Protein AF-A0A958LSR6-F1 (afdb_monomer_lite)

Radius of gyration: 20.4 Å; chains: 1; bounding box: 52×62×51 Å

Structure (mmCIF, N/CA/C/O backbone):
data_AF-A0A958LSR6-F1
#
_entry.id   AF-A0A958LSR6-F1
#
loop_
_atom_site.group_PDB
_atom_site.id
_atom_site.type_symbol
_atom_site.label_atom_id
_atom_site.label_alt_id
_atom_site.label_comp_id
_atom_site.label_asym_id
_atom_site.label_entity_id
_atom_site.label_seq_id
_atom_site.pdbx_PDB_ins_code
_atom_site.Cartn_x
_atom_site.Cartn_y
_atom_site.Cartn_z
_atom_site.occupancy
_atom_site.B_iso_or_equiv
_atom_site.auth_seq_id
_atom_site.auth_comp_id
_atom_site.auth_asym_id
_atom_site.auth_atom_id
_atom_site.pdbx_PDB_model_num
ATOM 1 N N . MET A 1 1 ? -14.286 38.738 -6.991 1.00 30.03 1 MET A N 1
ATOM 2 C CA . MET A 1 1 ? -14.702 37.320 -6.972 1.00 30.03 1 MET A CA 1
ATOM 3 C C . MET A 1 1 ? -13.586 36.511 -7.610 1.00 30.03 1 MET A C 1
ATOM 5 O O . MET A 1 1 ? -13.525 36.414 -8.824 1.00 30.03 1 MET A O 1
ATOM 9 N N . SER A 1 2 ? -12.653 36.035 -6.794 1.00 21.42 2 SER A N 1
ATOM 10 C CA . SER A 1 2 ? -11.533 35.179 -7.195 1.00 21.42 2 SER A CA 1
ATOM 11 C C . SER A 1 2 ? -11.193 34.340 -5.967 1.00 21.42 2 SER A C 1
ATOM 13 O O . SER A 1 2 ? -10.631 34.854 -5.001 1.00 21.42 2 SER A O 1
ATOM 15 N N . ALA A 1 3 ? -11.661 33.096 -5.943 1.00 22.02 3 ALA A N 1
ATOM 16 C CA . ALA A 1 3 ? -11.369 32.165 -4.866 1.00 22.02 3 ALA A CA 1
ATOM 17 C C . ALA A 1 3 ? -9.959 31.601 -5.086 1.00 22.02 3 ALA A C 1
ATOM 19 O O . ALA A 1 3 ? -9.748 30.812 -6.001 1.00 22.02 3 ALA A O 1
ATOM 20 N N . SER A 1 4 ? -8.998 32.037 -4.272 1.00 22.27 4 SER A N 1
ATOM 21 C CA . SER A 1 4 ? -7.709 31.368 -4.100 1.00 22.27 4 SER A CA 1
ATOM 22 C C . SER A 1 4 ? -7.927 30.145 -3.207 1.00 22.27 4 SER A C 1
ATOM 24 O O . SER A 1 4 ? -8.103 30.275 -1.994 1.00 22.27 4 SER A O 1
ATOM 26 N N . SER A 1 5 ? -7.986 28.962 -3.810 1.00 26.33 5 SER A N 1
ATOM 27 C CA . SER A 1 5 ? -8.064 27.672 -3.121 1.00 26.33 5 SER A CA 1
ATOM 28 C C . SER A 1 5 ? -6.665 27.079 -2.928 1.00 26.33 5 SER A C 1
ATOM 30 O O . SER A 1 5 ? -6.379 26.004 -3.445 1.00 26.33 5 SER A O 1
ATOM 32 N N . ASP A 1 6 ? -5.807 27.788 -2.197 1.00 27.58 6 ASP A N 1
ATOM 33 C CA . ASP A 1 6 ? -4.526 27.270 -1.707 1.00 27.58 6 ASP A CA 1
ATOM 34 C C . ASP A 1 6 ? -4.685 26.917 -0.227 1.00 27.58 6 ASP A C 1
ATOM 36 O O . ASP A 1 6 ? -4.417 27.737 0.644 1.00 27.58 6 ASP A O 1
ATOM 40 N N . ASP A 1 7 ? -5.194 25.716 0.053 1.00 27.53 7 ASP A N 1
ATOM 41 C CA . ASP A 1 7 ? -4.978 25.038 1.339 1.00 27.53 7 ASP A CA 1
ATOM 42 C C . ASP A 1 7 ? -5.297 23.539 1.193 1.00 27.53 7 ASP A C 1
ATOM 44 O O . ASP A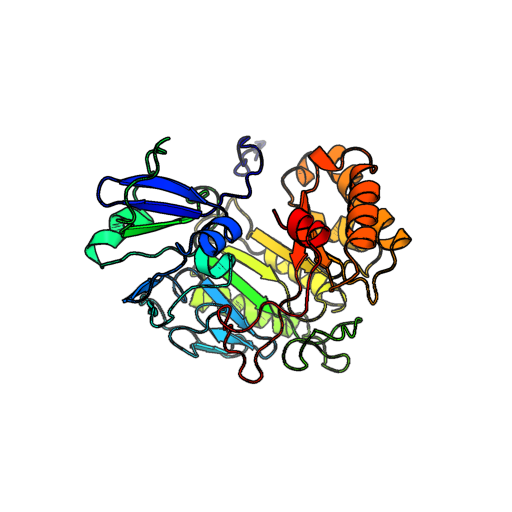 1 7 ? -6.283 23.016 1.714 1.00 27.53 7 ASP A O 1
ATOM 48 N N . THR A 1 8 ? -4.507 22.842 0.372 1.00 29.72 8 THR A N 1
ATOM 49 C CA . THR A 1 8 ? -4.462 21.374 0.372 1.00 29.72 8 THR A CA 1
ATOM 50 C C . THR A 1 8 ? -3.549 20.949 1.515 1.00 29.72 8 THR A C 1
ATOM 52 O O . THR A 1 8 ? -2.362 21.272 1.473 1.00 29.72 8 THR A O 1
ATOM 55 N N . GLY A 1 9 ? -4.106 20.265 2.522 1.00 29.12 9 GLY A N 1
ATOM 56 C CA . GLY A 1 9 ? -3.465 19.870 3.783 1.00 29.12 9 GLY A CA 1
ATOM 57 C C . GLY A 1 9 ? -2.027 19.375 3.631 1.00 29.12 9 GLY A C 1
ATOM 58 O O . GLY A 1 9 ? -1.769 18.195 3.399 1.00 29.12 9 GLY A O 1
ATOM 59 N N . ALA A 1 10 ? -1.091 20.313 3.754 1.00 30.27 10 ALA A N 1
ATOM 60 C CA . ALA A 1 10 ? 0.324 20.086 3.562 1.00 30.27 10 ALA A CA 1
ATOM 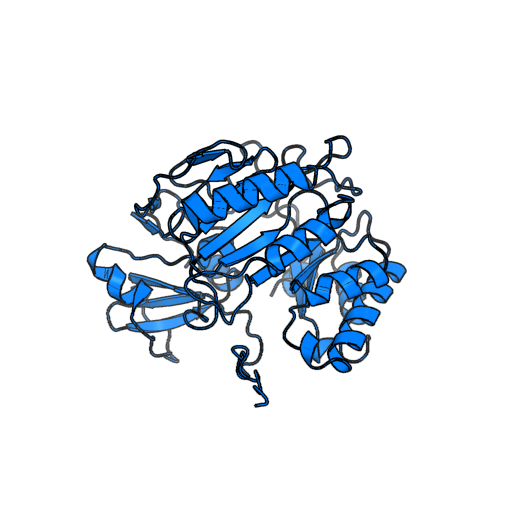61 C C . ALA A 1 10 ? 0.879 19.233 4.707 1.00 30.27 10 ALA A C 1
ATOM 63 O O . ALA A 1 10 ? 0.886 19.665 5.862 1.00 30.27 10 ALA A O 1
ATOM 64 N N . LEU A 1 11 ? 1.412 18.058 4.363 1.00 36.59 11 LEU A N 1
ATOM 65 C CA . LEU A 1 11 ? 2.404 17.347 5.166 1.00 36.59 11 LEU A CA 1
ATOM 66 C C . LEU A 1 11 ? 3.596 18.292 5.375 1.00 36.59 11 LEU A C 1
ATOM 68 O O . LEU A 1 11 ? 4.474 18.429 4.520 1.00 36.59 11 LEU A O 1
ATOM 72 N N . ARG A 1 12 ? 3.591 19.013 6.497 1.00 30.06 12 ARG A N 1
ATOM 73 C CA . ARG A 1 12 ? 4.691 19.880 6.912 1.00 30.06 12 ARG A CA 1
ATOM 74 C C . ARG A 1 12 ? 5.866 19.006 7.349 1.00 30.06 12 ARG A C 1
ATOM 76 O O . ARG A 1 12 ? 5.950 18.597 8.496 1.00 30.06 12 ARG A O 1
ATOM 83 N N . GLY A 1 13 ? 6.806 18.778 6.438 1.00 31.78 13 GLY A N 1
ATOM 84 C CA . GLY A 1 13 ? 8.236 18.863 6.748 1.00 31.78 13 GLY A CA 1
ATOM 85 C C . GLY A 1 13 ? 8.835 17.947 7.824 1.00 31.78 13 GLY A C 1
ATOM 86 O O . GLY A 1 13 ? 9.842 18.338 8.409 1.00 31.78 13 GLY A O 1
ATOM 87 N N . SER A 1 14 ? 8.321 16.742 8.085 1.00 33.38 14 SER A N 1
ATOM 88 C CA . SER A 1 14 ? 9.121 15.738 8.803 1.00 33.38 14 SER A CA 1
ATOM 89 C C . SER A 1 14 ? 9.887 14.890 7.789 1.00 33.38 14 SER A C 1
ATOM 91 O O . SER A 1 14 ? 9.254 14.281 6.925 1.00 33.38 14 SER A O 1
ATOM 93 N N . ARG A 1 15 ? 11.224 14.826 7.897 1.00 38.56 15 ARG A N 1
ATOM 94 C CA . ARG A 1 15 ? 12.055 13.793 7.243 1.00 38.56 15 ARG A CA 1
ATOM 95 C C . ARG A 1 15 ? 11.294 12.467 7.256 1.00 38.56 15 ARG A C 1
ATOM 97 O O . ARG A 1 15 ? 10.837 12.062 8.322 1.00 38.56 15 ARG A O 1
ATOM 104 N N . ALA A 1 16 ? 11.130 11.829 6.099 1.00 45.69 16 ALA A N 1
ATOM 105 C CA . ALA A 1 16 ? 10.435 10.554 5.997 1.00 45.69 16 ALA A CA 1
ATOM 106 C C . ALA A 1 16 ? 11.157 9.515 6.870 1.00 45.69 16 ALA A C 1
ATOM 108 O O . ALA A 1 16 ? 12.189 8.975 6.485 1.00 45.69 16 ALA A O 1
ATOM 109 N N . THR A 1 17 ? 10.651 9.278 8.080 1.00 57.38 17 THR A N 1
ATOM 110 C CA . THR A 1 17 ? 11.115 8.182 8.929 1.00 57.38 17 THR A CA 1
ATOM 111 C C . THR A 1 17 ? 10.249 6.965 8.618 1.00 57.38 17 THR A C 1
ATOM 113 O O . THR A 1 17 ? 9.046 7.082 8.383 1.00 57.38 17 THR A O 1
ATOM 116 N N . ASN A 1 18 ? 10.837 5.771 8.619 1.00 65.56 18 ASN A N 1
ATOM 117 C CA . ASN A 1 18 ? 10.074 4.523 8.516 1.00 65.56 18 ASN A CA 1
ATOM 118 C C . ASN A 1 18 ? 9.368 4.154 9.844 1.00 65.56 18 ASN A C 1
ATOM 120 O O . ASN A 1 18 ? 8.625 3.169 9.903 1.00 65.56 18 ASN A O 1
ATOM 124 N N . LYS A 1 19 ? 9.552 4.957 10.904 1.00 78.06 19 LYS A N 1
ATOM 125 C CA . LYS A 1 19 ? 9.028 4.727 12.256 1.00 78.06 19 LYS A CA 1
ATOM 126 C C . LYS A 1 19 ? 7.602 5.248 12.414 1.00 78.06 19 LYS A C 1
ATOM 128 O O . LYS A 1 19 ? 7.342 6.241 13.087 1.00 78.06 19 LYS A O 1
ATOM 133 N N . SER A 1 20 ? 6.665 4.561 11.772 1.00 79.81 20 SER A N 1
ATOM 134 C CA . SER A 1 20 ? 5.259 4.975 11.699 1.00 79.81 20 SER A CA 1
ATOM 135 C C . SER A 1 20 ? 4.356 4.408 12.803 1.00 79.81 20 SER A C 1
ATOM 137 O O . SER A 1 20 ? 3.165 4.720 12.826 1.00 79.81 20 SER A O 1
ATOM 139 N N . ILE A 1 21 ? 4.872 3.585 13.723 1.00 87.50 21 ILE A N 1
ATOM 140 C CA . ILE A 1 21 ? 4.061 2.902 14.741 1.00 87.50 21 ILE A CA 1
ATOM 141 C C . ILE A 1 21 ? 4.452 3.393 16.133 1.00 87.50 21 ILE A C 1
ATOM 143 O O . ILE A 1 21 ? 5.567 3.154 16.587 1.00 87.50 21 ILE A O 1
ATOM 147 N N . ARG A 1 22 ? 3.519 4.043 16.836 1.00 89.19 22 ARG A N 1
ATOM 148 C CA . ARG A 1 22 ? 3.716 4.492 18.219 1.00 89.19 22 ARG A CA 1
ATOM 149 C C . ARG A 1 22 ? 3.137 3.488 19.201 1.00 89.19 22 ARG A C 1
ATOM 151 O O . ARG A 1 22 ? 1.951 3.160 19.138 1.00 89.19 22 ARG A O 1
ATOM 158 N N . MET A 1 23 ? 3.962 3.049 20.139 1.00 90.62 23 MET A N 1
ATOM 159 C CA . MET A 1 23 ? 3.548 2.255 21.295 1.00 90.62 23 MET A CA 1
ATOM 160 C C . MET A 1 23 ? 3.393 3.189 22.497 1.00 90.62 23 MET A C 1
ATOM 162 O O . MET A 1 23 ? 4.284 3.995 22.738 1.00 90.62 23 MET A O 1
ATOM 166 N N . ILE A 1 24 ? 2.276 3.103 23.228 1.00 90.25 24 ILE A N 1
ATOM 167 C CA . ILE A 1 24 ? 1.910 4.061 24.292 1.00 90.25 24 ILE A CA 1
ATOM 168 C C . ILE A 1 24 ? 1.643 3.332 25.609 1.00 90.25 24 ILE A C 1
ATOM 170 O O . ILE A 1 24 ? 0.919 2.329 25.614 1.00 90.25 24 ILE A O 1
ATOM 174 N N . ASN A 1 25 ? 2.202 3.825 26.716 1.00 89.56 25 ASN A N 1
ATOM 175 C CA . ASN A 1 25 ? 1.989 3.284 28.067 1.00 89.56 25 ASN A CA 1
ATOM 176 C C . ASN A 1 25 ? 0.756 3.893 28.777 1.00 89.56 25 ASN A C 1
ATOM 178 O O . ASN A 1 25 ? -0.036 4.616 28.170 1.00 89.56 25 ASN A O 1
ATOM 182 N N . GLU A 1 26 ? 0.509 3.545 30.049 1.00 86.94 26 GLU A N 1
ATOM 183 C CA . GLU A 1 26 ? -0.670 4.059 30.776 1.00 86.94 26 GLU A CA 1
ATOM 184 C C . GLU A 1 26 ? -0.601 5.573 31.041 1.00 86.94 26 GLU A C 1
ATOM 186 O O . GLU A 1 26 ? -1.653 6.208 31.142 1.00 86.94 26 GLU A O 1
ATOM 191 N N . GLN A 1 27 ? 0.606 6.140 31.094 1.00 85.31 27 GLN A N 1
ATOM 192 C CA . GLN A 1 27 ? 0.902 7.547 31.364 1.00 85.31 27 GLN A CA 1
ATOM 193 C C . GLN A 1 27 ? 0.779 8.436 30.116 1.00 85.31 27 GLN A C 1
ATOM 195 O O . GLN A 1 27 ? 0.693 9.654 30.245 1.00 85.31 27 GLN A O 1
ATOM 200 N N . GLY A 1 28 ? 0.709 7.844 28.917 1.00 84.31 28 GLY A N 1
ATOM 201 C CA . GLY A 1 28 ? 0.637 8.582 27.652 1.00 84.31 28 GLY A CA 1
ATOM 202 C C . GLY A 1 28 ? 2.002 8.897 27.030 1.00 84.31 28 GLY A C 1
ATOM 203 O O . GLY A 1 28 ? 2.066 9.660 26.066 1.00 84.31 28 GLY A O 1
ATOM 204 N N . GLU A 1 29 ? 3.075 8.303 27.546 1.00 87.94 29 GLU A N 1
ATOM 205 C CA . GLU A 1 29 ? 4.406 8.349 26.938 1.00 87.94 29 GLU A CA 1
ATOM 206 C C . GLU A 1 29 ? 4.442 7.389 25.745 1.00 87.94 29 GLU A C 1
ATOM 208 O O . GLU A 1 29 ? 3.818 6.319 25.783 1.00 87.94 29 GLU A O 1
ATOM 213 N N . SER A 1 30 ? 5.162 7.757 24.682 1.00 87.06 30 SER A N 1
ATOM 214 C CA . SER A 1 30 ? 5.312 6.903 23.504 1.00 87.06 30 SER A CA 1
ATOM 215 C C . SER A 1 30 ? 6.728 6.724 23.019 1.00 87.06 30 SER A C 1
ATOM 217 O O . SER A 1 30 ? 7.581 7.592 23.183 1.00 87.06 30 SER A O 1
ATOM 219 N N . PHE A 1 31 ? 6.901 5.610 22.314 1.00 87.12 31 PHE A N 1
ATOM 220 C CA . PHE A 1 31 ? 8.077 5.325 21.518 1.00 87.12 31 PHE A CA 1
ATOM 221 C C . PHE A 1 31 ? 7.663 4.919 20.099 1.00 87.12 31 PHE A C 1
ATOM 223 O O . PHE A 1 31 ? 6.698 4.165 19.915 1.00 87.12 31 PHE A O 1
ATOM 230 N N . SER A 1 32 ? 8.375 5.452 19.107 1.00 86.25 32 SER A N 1
ATOM 231 C CA . SER A 1 32 ? 8.107 5.256 17.680 1.00 86.25 32 SER A CA 1
ATOM 232 C C . SER A 1 32 ? 8.986 4.131 17.125 1.00 86.25 32 SER A C 1
ATOM 234 O O . SER A 1 32 ? 10.198 4.118 17.341 1.00 86.25 32 SER A O 1
ATOM 236 N N . TYR A 1 33 ? 8.379 3.204 16.386 1.00 84.44 33 TYR A N 1
ATOM 237 C CA . TYR A 1 33 ? 9.041 2.042 15.792 1.00 84.44 33 TYR A CA 1
ATOM 238 C C . TYR A 1 33 ? 8.674 1.877 14.319 1.00 84.44 33 TYR A C 1
ATOM 240 O O . TYR A 1 33 ? 7.567 2.234 13.895 1.00 84.44 33 TYR A O 1
ATOM 248 N N . SER A 1 34 ? 9.580 1.277 13.546 1.00 81.62 34 SER A N 1
ATOM 249 C CA . SER A 1 34 ? 9.225 0.634 12.277 1.00 81.62 34 SER A CA 1
ATOM 250 C C . SER A 1 34 ? 8.565 -0.734 12.517 1.00 81.62 34 SER A C 1
ATOM 252 O O . SER A 1 34 ? 8.592 -1.280 13.627 1.00 81.62 34 SER A O 1
ATOM 254 N N . ALA A 1 35 ? 7.950 -1.314 11.483 1.00 81.50 35 ALA A N 1
ATOM 255 C CA . ALA A 1 35 ? 7.384 -2.661 11.588 1.00 81.50 35 ALA A CA 1
ATOM 256 C C . ALA A 1 35 ? 8.487 -3.708 11.830 1.00 81.50 35 ALA A C 1
ATOM 258 O O . ALA A 1 35 ? 8.305 -4.647 12.605 1.00 81.50 35 ALA A O 1
ATOM 259 N N . GLU A 1 36 ? 9.641 -3.507 11.202 1.00 73.81 36 GLU A N 1
ATOM 260 C CA . GLU A 1 36 ? 10.837 -4.338 11.289 1.00 73.81 36 GLU A CA 1
ATOM 261 C C . GLU A 1 36 ? 11.409 -4.321 12.712 1.00 73.81 36 GLU A C 1
ATOM 263 O O . GLU A 1 36 ? 11.621 -5.383 13.299 1.00 73.81 36 GLU A O 1
ATOM 268 N N . GLU A 1 37 ? 11.538 -3.139 13.328 1.00 77.44 37 GLU A N 1
ATOM 269 C CA . GLU A 1 37 ? 11.987 -2.999 14.719 1.00 77.44 37 GLU A CA 1
ATOM 270 C C . GLU A 1 37 ? 11.040 -3.709 15.700 1.00 77.44 37 GLU A C 1
ATOM 272 O O . GLU A 1 37 ? 11.495 -4.393 16.622 1.00 77.44 37 GLU A O 1
ATOM 277 N N . LEU A 1 38 ? 9.719 -3.593 15.502 1.00 83.50 38 LEU A N 1
ATOM 278 C CA . LEU A 1 38 ? 8.737 -4.288 16.342 1.00 83.50 38 LEU A CA 1
ATOM 279 C C . LEU A 1 38 ? 8.865 -5.810 16.244 1.00 83.50 38 LEU A C 1
ATOM 281 O O . LEU A 1 38 ? 8.710 -6.496 17.260 1.00 83.50 38 LEU A O 1
ATOM 285 N N . MET A 1 39 ? 9.127 -6.340 15.047 1.00 78.44 39 MET A N 1
ATOM 286 C CA . MET A 1 39 ? 9.349 -7.771 14.835 1.00 78.44 39 MET A CA 1
ATOM 287 C C . MET A 1 39 ? 10.657 -8.229 15.479 1.00 78.44 39 MET A C 1
ATOM 289 O O . MET A 1 39 ? 10.629 -9.154 16.291 1.00 78.44 39 MET A O 1
ATOM 293 N N . ALA A 1 40 ? 11.769 -7.546 15.191 1.00 71.38 40 ALA A N 1
ATOM 294 C CA . ALA A 1 40 ? 13.096 -7.882 15.707 1.00 71.38 40 ALA A CA 1
ATOM 295 C C . ALA A 1 40 ? 13.140 -7.882 17.245 1.00 71.38 40 ALA A C 1
ATOM 297 O O . ALA A 1 40 ? 13.740 -8.759 17.864 1.00 71.38 40 ALA A O 1
ATOM 298 N N . ARG A 1 41 ? 12.438 -6.938 17.886 1.00 79.19 41 ARG A N 1
ATOM 299 C CA . ARG A 1 41 ? 12.364 -6.825 19.355 1.00 79.19 41 ARG A CA 1
ATOM 300 C C . ARG A 1 41 ? 11.270 -7.693 19.991 1.00 79.19 41 ARG A C 1
ATOM 302 O O . ARG A 1 41 ? 11.176 -7.767 21.221 1.00 79.19 41 ARG A O 1
ATOM 309 N N . GLY A 1 42 ? 10.420 -8.334 19.185 1.00 80.31 42 GLY A N 1
ATOM 310 C CA . GLY A 1 42 ? 9.280 -9.131 19.648 1.00 80.31 42 GLY A CA 1
ATOM 311 C C . GLY A 1 42 ? 8.174 -8.315 20.331 1.00 80.31 42 GLY A C 1
ATOM 312 O O . GLY A 1 42 ? 7.457 -8.851 21.181 1.00 80.31 42 GLY A O 1
ATOM 313 N N . LEU A 1 43 ? 8.048 -7.028 19.989 1.00 87.25 43 LEU A N 1
ATOM 314 C CA . LEU A 1 43 ? 7.048 -6.089 20.518 1.00 87.25 43 LEU A CA 1
ATOM 315 C C . LEU A 1 43 ? 5.702 -6.156 19.768 1.00 87.25 43 LEU A C 1
ATOM 317 O O . LEU A 1 43 ? 4.695 -5.619 20.225 1.00 87.25 43 LEU A O 1
ATOM 321 N N . ASN A 1 44 ? 5.644 -6.886 18.655 1.00 88.88 44 ASN A N 1
ATOM 322 C CA . ASN A 1 44 ? 4.468 -7.131 17.810 1.00 88.88 44 ASN A CA 1
ATOM 323 C C . ASN A 1 44 ? 3.449 -8.150 18.388 1.00 88.88 44 ASN A C 1
ATOM 325 O O . ASN A 1 44 ? 2.755 -8.842 17.635 1.00 88.88 44 ASN A O 1
ATOM 329 N N . ARG A 1 45 ? 3.348 -8.284 19.719 1.00 90.56 45 ARG A N 1
ATOM 330 C CA . ARG A 1 45 ? 2.552 -9.321 20.410 1.00 90.56 45 ARG A CA 1
ATOM 331 C C . ARG A 1 45 ? 1.349 -8.721 21.145 1.00 90.56 45 ARG A C 1
ATOM 333 O O . ARG A 1 45 ? 1.428 -8.366 22.317 1.00 90.56 45 ARG A O 1
ATOM 340 N N . TRP A 1 46 ? 0.196 -8.674 20.474 1.00 93.50 46 TRP A N 1
ATOM 341 C CA . TRP A 1 46 ? -1.038 -8.060 21.003 1.00 93.50 46 TRP A CA 1
ATOM 342 C C . TRP A 1 46 ? -2.179 -9.053 21.259 1.00 93.50 46 TRP A C 1
ATOM 344 O O . TRP A 1 46 ? -3.357 -8.701 21.164 1.00 93.50 46 TRP A O 1
ATOM 354 N N . ARG A 1 47 ? -1.861 -10.312 21.581 1.00 93.88 47 ARG A N 1
ATOM 355 C CA . ARG A 1 47 ? -2.880 -11.317 21.918 1.00 93.88 47 ARG A CA 1
ATOM 356 C C . ARG A 1 47 ? -3.773 -10.814 23.058 1.00 93.88 47 ARG A C 1
ATOM 358 O O . ARG A 1 47 ? -3.290 -10.358 24.091 1.00 93.88 47 ARG A O 1
ATOM 365 N N . GLY A 1 48 ? -5.086 -10.900 22.874 1.00 94.88 48 GLY A N 1
ATOM 366 C CA . GLY A 1 48 ? -6.093 -10.449 23.834 1.00 94.88 48 GLY A CA 1
ATOM 367 C C . GLY A 1 48 ? -6.408 -8.950 23.805 1.00 94.88 48 GLY A C 1
ATOM 368 O O . GLY A 1 48 ? -7.363 -8.547 24.470 1.00 94.88 48 GLY A O 1
ATOM 369 N N . TRP A 1 49 ? -5.667 -8.142 23.039 1.00 96.25 49 TRP A N 1
ATOM 370 C CA . TRP A 1 49 ? -5.966 -6.722 22.840 1.00 96.25 49 TRP A CA 1
ATOM 371 C C . TRP A 1 49 ? -7.121 -6.544 21.854 1.00 96.25 49 TRP A C 1
ATOM 373 O O . TRP A 1 49 ? -7.421 -7.430 21.050 1.00 96.25 49 TRP A O 1
ATOM 383 N N . HIS A 1 50 ? -7.748 -5.375 21.898 1.00 95.62 50 HIS A N 1
ATOM 384 C CA . HIS A 1 50 ? -8.749 -4.956 20.927 1.00 95.62 50 HIS A CA 1
ATOM 385 C C . HIS A 1 50 ? -8.049 -4.287 19.746 1.00 95.62 50 HIS A C 1
ATOM 387 O O . HIS A 1 50 ? -7.241 -3.382 19.944 1.00 95.62 50 HIS A O 1
ATOM 393 N N . CYS A 1 51 ? -8.359 -4.741 18.538 1.00 94.12 51 CYS A N 1
ATOM 394 C CA . CYS A 1 51 ? -7.832 -4.248 17.273 1.00 94.12 51 CYS A CA 1
ATOM 395 C C . CYS A 1 51 ? -8.946 -3.561 16.475 1.00 94.12 51 CYS A C 1
ATOM 397 O O . CYS A 1 51 ? -10.093 -4.024 16.479 1.00 94.12 51 CYS A O 1
ATOM 399 N N . THR A 1 52 ? -8.606 -2.489 15.759 1.00 93.00 52 THR A N 1
ATOM 400 C CA . THR A 1 52 ? -9.532 -1.768 14.869 1.00 93.00 52 THR A CA 1
ATOM 401 C C . THR A 1 52 ? -9.676 -2.396 13.478 1.00 93.00 52 THR A C 1
ATOM 403 O O . THR A 1 52 ? -10.293 -1.801 12.593 1.00 93.00 52 THR A O 1
ATOM 406 N N . ALA A 1 53 ? -9.180 -3.623 13.281 1.00 91.69 53 ALA A N 1
ATOM 407 C CA . ALA A 1 53 ? -9.462 -4.439 12.101 1.00 91.69 53 ALA A CA 1
ATOM 408 C C . ALA A 1 53 ? -10.978 -4.558 11.862 1.00 91.69 53 ALA A C 1
ATOM 410 O O . ALA A 1 53 ? -11.725 -4.968 12.754 1.00 91.69 53 ALA A O 1
ATOM 411 N N . GLY A 1 54 ? -11.439 -4.197 10.663 1.00 90.62 54 GLY A N 1
ATOM 412 C CA . GLY A 1 54 ? -12.866 -4.135 10.341 1.00 90.62 54 GLY A CA 1
ATOM 413 C C . GLY A 1 54 ? -13.603 -2.967 10.999 1.00 90.62 54 GLY A C 1
ATOM 414 O O . GLY A 1 54 ? -14.815 -3.030 11.138 1.00 90.62 54 GLY A O 1
ATOM 415 N N . VAL A 1 55 ? -12.904 -1.933 11.468 1.00 90.56 55 VAL A N 1
ATOM 416 C CA . VAL A 1 55 ? -13.481 -0.641 11.891 1.00 90.56 55 VAL A CA 1
ATOM 417 C C . VAL A 1 55 ? -12.774 0.497 11.157 1.00 90.56 55 VAL A C 1
ATOM 419 O O . VAL A 1 55 ? -13.418 1.392 10.619 1.00 90.56 55 VAL A O 1
ATOM 422 N N . GLU A 1 56 ? -11.447 0.422 11.107 1.00 90.19 56 GLU A N 1
ATOM 423 C CA . GLU A 1 56 ? -10.553 1.377 10.438 1.00 90.19 56 GLU A CA 1
ATOM 424 C C . GLU A 1 56 ? -9.830 0.753 9.246 1.00 90.19 56 GLU A C 1
ATOM 426 O O . GLU A 1 56 ? -9.183 1.447 8.473 1.00 90.19 56 GLU A O 1
ATOM 431 N N . ASN A 1 57 ? -9.953 -0.561 9.074 1.00 92.44 57 ASN A N 1
ATOM 432 C CA . ASN A 1 57 ? -9.324 -1.285 7.987 1.00 92.44 57 ASN A CA 1
ATOM 433 C C . ASN A 1 57 ? -10.301 -2.242 7.325 1.00 92.44 57 ASN A C 1
ATOM 435 O O . ASN A 1 57 ? -11.137 -2.855 7.995 1.00 92.44 57 ASN A O 1
ATOM 439 N N . MET A 1 58 ? -10.134 -2.390 6.022 1.00 93.38 58 MET A N 1
ATOM 440 C CA . MET A 1 58 ? -10.791 -3.388 5.206 1.00 93.38 58 MET A CA 1
ATOM 441 C C . MET A 1 58 ? -9.743 -4.038 4.312 1.00 93.38 58 MET A C 1
ATOM 443 O O . MET A 1 58 ? -8.962 -3.346 3.666 1.00 93.38 58 MET A O 1
ATOM 447 N N . TYR A 1 59 ? -9.738 -5.363 4.265 1.00 94.38 59 TYR A N 1
ATOM 448 C CA . TYR A 1 59 ? -8.944 -6.130 3.320 1.00 94.38 59 TYR A CA 1
ATOM 449 C C . TYR A 1 59 ? -9.877 -6.839 2.343 1.00 94.38 59 TYR A C 1
ATOM 451 O O . TYR A 1 59 ? -10.737 -7.611 2.768 1.00 94.38 59 TYR A O 1
ATOM 459 N N . ILE A 1 60 ? -9.710 -6.565 1.054 1.00 95.44 60 ILE A N 1
ATOM 460 C CA . ILE A 1 60 ? -10.479 -7.146 -0.041 1.00 95.44 60 ILE A CA 1
ATOM 461 C C . ILE A 1 60 ? -9.538 -8.043 -0.841 1.00 95.44 60 ILE A C 1
ATOM 463 O O . ILE A 1 60 ? -8.531 -7.585 -1.379 1.00 95.44 60 ILE A O 1
ATOM 467 N N . THR A 1 61 ? -9.862 -9.328 -0.904 1.00 94.75 61 THR A N 1
ATOM 468 C CA . THR A 1 61 ? -9.088 -10.310 -1.676 1.00 94.75 61 THR A CA 1
ATOM 469 C C . THR A 1 61 ? -9.470 -10.287 -3.162 1.00 94.75 61 THR A C 1
ATOM 471 O O . THR A 1 61 ? -10.468 -9.675 -3.547 1.00 94.75 61 THR A O 1
ATOM 474 N N . HIS A 1 62 ? -8.715 -11.008 -3.997 1.00 93.81 62 HIS A N 1
ATOM 475 C CA . HIS A 1 62 ? -8.881 -11.042 -5.458 1.00 93.81 62 HIS A CA 1
ATOM 476 C C . HIS A 1 62 ? -10.303 -11.378 -5.954 1.00 93.81 62 HIS A C 1
ATOM 478 O O . HIS A 1 62 ? -10.699 -10.969 -7.046 1.00 93.81 62 HIS A O 1
ATOM 484 N N . ASP A 1 63 ? -11.084 -12.143 -5.185 1.00 93.50 63 ASP A N 1
ATOM 485 C CA . ASP A 1 63 ? -12.444 -12.564 -5.545 1.00 93.50 63 ASP A CA 1
ATOM 486 C C . ASP A 1 63 ? -13.532 -11.625 -4.997 1.00 93.50 63 ASP A C 1
ATOM 488 O O . ASP A 1 63 ? -14.720 -11.828 -5.249 1.00 93.50 63 ASP A O 1
ATOM 492 N N . GLY A 1 64 ? -13.131 -10.561 -4.300 1.00 94.56 64 GLY A N 1
ATOM 493 C CA . GLY A 1 64 ? -14.021 -9.605 -3.656 1.00 94.56 64 GLY A CA 1
ATOM 494 C C . GLY A 1 64 ? -14.343 -9.928 -2.201 1.00 94.56 64 GLY A C 1
ATOM 495 O O . GLY A 1 64 ? -15.002 -9.111 -1.563 1.00 94.56 64 GLY A O 1
ATOM 496 N N . SER A 1 65 ? -13.881 -11.056 -1.646 1.00 94.19 65 SER A N 1
ATOM 497 C CA . SER A 1 65 ? -14.109 -11.393 -0.236 1.00 94.19 65 SER A CA 1
ATOM 498 C C . SER A 1 65 ? -13.469 -10.367 0.693 1.00 94.19 65 SER A C 1
ATOM 500 O O . SER A 1 65 ? -12.309 -9.988 0.513 1.00 94.19 65 SER A O 1
ATOM 502 N N . ILE A 1 66 ? -14.222 -9.962 1.713 1.00 94.38 66 ILE A N 1
ATOM 503 C CA . ILE A 1 66 ? -13.881 -8.892 2.645 1.00 94.38 66 ILE A CA 1
ATOM 504 C C . ILE A 1 66 ? -13.532 -9.465 4.014 1.00 94.38 66 ILE A C 1
ATOM 506 O O . ILE A 1 66 ? -14.281 -10.249 4.601 1.00 94.38 66 ILE A O 1
ATOM 510 N N . TYR A 1 67 ? -12.426 -8.977 4.563 1.00 92.81 67 TYR A N 1
ATOM 511 C CA . TYR A 1 67 ? -11.963 -9.208 5.924 1.00 92.81 67 TYR A CA 1
ATOM 512 C C . TYR A 1 67 ? -11.623 -7.876 6.596 1.00 92.81 67 TYR A C 1
ATOM 514 O O . TYR A 1 67 ? -11.451 -6.849 5.945 1.00 92.81 67 TYR A O 1
ATOM 522 N N . GLY A 1 68 ? -11.496 -7.877 7.924 1.00 91.44 68 GLY A N 1
ATOM 523 C CA . GLY A 1 68 ? -11.114 -6.665 8.655 1.00 91.44 68 GLY A CA 1
ATOM 524 C C . GLY A 1 68 ? -9.635 -6.280 8.514 1.00 91.44 68 GLY A C 1
ATOM 525 O O . GLY A 1 68 ? -9.276 -5.144 8.802 1.00 91.44 68 GLY A O 1
ATOM 526 N N . SER A 1 69 ? -8.778 -7.231 8.134 1.00 90.56 69 SER A N 1
ATOM 527 C CA . SER A 1 69 ? -7.329 -7.060 7.961 1.00 90.56 69 SER A CA 1
ATOM 528 C C . SER A 1 69 ? -6.719 -8.259 7.240 1.00 90.56 69 SER A C 1
ATOM 530 O O . SER A 1 69 ? -7.381 -9.293 7.101 1.00 90.56 69 SER A O 1
ATOM 532 N N . VAL A 1 70 ? -5.441 -8.158 6.862 1.00 89.19 70 VAL A N 1
ATOM 533 C CA . VAL A 1 70 ? -4.695 -9.233 6.183 1.00 89.19 70 VAL A CA 1
ATOM 534 C C . VAL A 1 70 ? -4.604 -10.492 7.043 1.00 89.19 70 VAL A C 1
ATOM 536 O O . VAL A 1 70 ? -4.750 -11.597 6.530 1.00 89.19 70 VAL A O 1
ATOM 539 N N . CYS A 1 71 ? -4.461 -10.352 8.366 1.00 88.31 71 CYS A N 1
ATOM 540 C CA . CYS A 1 71 ? -4.460 -11.480 9.306 1.00 88.31 71 CYS A CA 1
ATOM 541 C C . CYS A 1 71 ? -5.793 -12.249 9.392 1.00 88.31 71 CYS A C 1
ATOM 543 O O . CYS A 1 71 ? -5.845 -13.308 10.026 1.00 88.31 71 CYS A O 1
ATOM 545 N N . ARG A 1 72 ? -6.873 -11.714 8.800 1.00 89.94 72 ARG A N 1
ATOM 546 C CA . ARG A 1 72 ? -8.237 -12.274 8.794 1.00 89.94 72 ARG A CA 1
ATOM 547 C C . ARG A 1 72 ? -8.827 -12.534 10.185 1.00 89.94 72 ARG A C 1
ATOM 549 O O . ARG A 1 72 ? -9.835 -13.230 10.306 1.00 89.94 72 ARG A O 1
ATOM 556 N N . GLU A 1 73 ? -8.244 -11.956 11.239 1.00 88.62 73 GLU A N 1
ATOM 557 C CA . GLU A 1 73 ? -8.798 -12.043 12.589 1.00 88.62 73 GLU A CA 1
ATOM 558 C C . GLU A 1 73 ? -10.223 -11.484 12.619 1.00 88.62 73 GLU A C 1
ATOM 560 O O . GLU A 1 73 ? -10.541 -10.419 12.083 1.00 88.62 73 GLU A O 1
ATOM 565 N N . GLY A 1 74 ? -11.105 -12.246 13.256 1.00 87.19 74 GLY A N 1
ATOM 566 C CA . GLY A 1 74 ? -12.531 -11.981 13.268 1.00 87.19 74 GLY A CA 1
ATOM 567 C C . GLY A 1 74 ? -13.284 -12.433 12.004 1.00 87.19 74 GLY A C 1
ATOM 568 O O . GLY A 1 74 ? -14.495 -12.259 11.971 1.00 87.19 74 GLY A O 1
ATOM 569 N N . GLY A 1 75 ? -12.632 -13.049 11.021 1.00 89.50 75 GLY A N 1
ATOM 570 C CA . GLY A 1 75 ? -13.308 -13.800 9.962 1.00 89.50 75 GLY A CA 1
ATOM 571 C C . GLY A 1 75 ? -13.895 -12.966 8.821 1.00 89.50 75 GLY A C 1
ATOM 572 O O . GLY A 1 75 ? -13.654 -11.763 8.704 1.00 89.50 75 GLY A O 1
ATOM 573 N N . PHE A 1 76 ? -14.624 -13.671 7.954 1.00 91.38 76 PHE A N 1
ATOM 574 C CA . PHE A 1 76 ? -15.263 -13.150 6.746 1.00 91.38 76 PHE A CA 1
ATOM 575 C C . PHE A 1 76 ? -16.360 -12.132 7.084 1.00 91.38 76 PHE A C 1
ATOM 577 O O . PHE A 1 76 ? -17.147 -12.347 8.007 1.00 91.38 76 PHE A O 1
ATOM 584 N N . ILE A 1 77 ? -16.393 -11.025 6.342 1.00 91.12 77 ILE A N 1
ATOM 585 C CA . ILE A 1 77 ? -17.357 -9.931 6.522 1.00 91.12 77 ILE A CA 1
ATOM 586 C C . ILE A 1 77 ? -18.430 -9.959 5.427 1.00 91.12 77 ILE A C 1
ATOM 588 O O . ILE A 1 77 ? -19.602 -9.768 5.735 1.00 91.12 77 ILE A O 1
ATOM 592 N N . GLY A 1 78 ? -18.044 -10.215 4.176 1.00 92.25 78 GLY A N 1
ATOM 593 C CA . GLY A 1 78 ? -18.940 -10.215 3.017 1.00 92.25 78 GLY A CA 1
ATOM 594 C C . GLY A 1 78 ? -18.158 -10.137 1.705 1.00 92.25 78 GLY A C 1
ATOM 595 O O . GLY A 1 78 ? -16.951 -10.376 1.707 1.00 92.25 78 GLY A O 1
ATOM 596 N N . ASN A 1 79 ? -18.814 -9.788 0.598 1.00 94.62 79 ASN A N 1
ATOM 597 C CA . ASN A 1 79 ? -18.169 -9.601 -0.704 1.00 94.62 79 ASN A CA 1
ATOM 598 C C . ASN A 1 79 ? -18.412 -8.180 -1.243 1.00 94.62 79 ASN A C 1
ATOM 600 O O . ASN A 1 79 ? -19.534 -7.686 -1.196 1.00 94.62 79 ASN A O 1
ATOM 604 N N . VAL A 1 80 ? -17.371 -7.523 -1.765 1.00 95.00 80 VAL A N 1
ATOM 605 C CA . VAL A 1 80 ? -17.431 -6.119 -2.213 1.00 95.00 80 VAL A CA 1
ATOM 606 C C . VAL A 1 80 ? -18.351 -5.894 -3.416 1.00 95.00 80 VAL A C 1
ATOM 608 O O . VAL A 1 80 ? -18.868 -4.793 -3.611 1.00 95.00 80 VAL A O 1
ATOM 611 N N . PHE A 1 81 ? -18.579 -6.937 -4.211 1.00 94.81 81 PHE A N 1
ATOM 612 C CA . PHE A 1 81 ? -19.446 -6.899 -5.386 1.00 94.81 81 PHE A CA 1
ATOM 613 C C . PHE A 1 81 ? -20.917 -7.198 -5.054 1.00 94.81 81 PHE A C 1
ATOM 615 O O . PHE A 1 81 ? -21.757 -7.160 -5.948 1.00 94.81 81 PHE A O 1
ATOM 622 N N . GLU A 1 82 ? -21.237 -7.488 -3.791 1.00 91.12 82 GLU A N 1
ATOM 623 C CA . GLU A 1 82 ? -22.599 -7.736 -3.320 1.00 91.12 82 GLU A CA 1
ATOM 624 C C . GLU A 1 82 ? -23.164 -6.520 -2.569 1.00 91.12 82 GLU A C 1
ATOM 626 O O . GLU A 1 82 ? -22.440 -5.727 -1.966 1.00 91.12 82 GLU A O 1
ATOM 631 N N . VAL A 1 83 ? -24.489 -6.369 -2.580 1.00 73.06 83 VAL A N 1
ATOM 632 C CA . VAL A 1 83 ? -25.175 -5.269 -1.885 1.00 73.06 83 VAL A CA 1
ATOM 633 C C . VAL A 1 83 ? -25.200 -5.536 -0.369 1.00 73.06 83 VAL A C 1
ATOM 635 O O . VAL A 1 83 ? -25.484 -6.649 0.062 1.00 73.06 83 VAL A O 1
ATOM 638 N N . ASN A 1 84 ? -24.974 -4.499 0.453 1.00 64.62 84 ASN A N 1
ATOM 639 C CA . ASN A 1 84 ? -25.102 -4.515 1.925 1.00 64.62 84 ASN A CA 1
ATOM 640 C C . ASN A 1 84 ? -24.154 -5.468 2.689 1.00 64.62 84 ASN A C 1
ATOM 642 O O . ASN A 1 84 ? -24.552 -6.099 3.668 1.00 64.62 84 ASN A O 1
ATOM 646 N N . PHE A 1 85 ? -22.875 -5.529 2.320 1.00 69.56 85 PHE A N 1
ATOM 647 C CA . PHE A 1 85 ? -21.914 -6.453 2.940 1.00 69.56 85 PHE A CA 1
ATOM 648 C C . PHE A 1 85 ? -21.386 -6.056 4.339 1.00 69.56 85 PHE A C 1
ATOM 650 O O . PHE A 1 85 ? -20.509 -6.740 4.863 1.00 69.56 85 PHE A O 1
ATOM 657 N N . TYR A 1 86 ? -21.831 -4.956 4.965 1.00 64.56 86 TYR A N 1
ATOM 658 C CA . TYR A 1 86 ? -21.107 -4.400 6.121 1.00 64.56 86 TYR A CA 1
ATOM 659 C C . TYR A 1 86 ? -21.952 -4.158 7.376 1.00 64.56 86 TYR A C 1
ATOM 661 O O . TYR A 1 86 ? -22.691 -3.181 7.481 1.00 64.56 86 TYR A O 1
ATOM 669 N N . ASN A 1 87 ? -21.733 -4.982 8.404 1.00 58.09 87 ASN A N 1
ATOM 670 C CA . ASN A 1 87 ? -22.154 -4.683 9.776 1.00 58.09 87 ASN A CA 1
ATOM 671 C C . ASN A 1 87 ? -21.047 -4.983 10.797 1.00 58.09 87 ASN A C 1
ATOM 673 O O . ASN A 1 87 ? -21.272 -5.644 11.815 1.00 58.09 87 ASN A O 1
ATOM 677 N N . ARG A 1 88 ? -19.822 -4.509 10.534 1.00 63.25 88 ARG A N 1
ATOM 678 C CA . ARG A 1 88 ? -18.741 -4.609 11.516 1.00 63.25 88 ARG A CA 1
ATOM 679 C C . ARG A 1 88 ? -18.319 -3.237 12.019 1.00 63.25 88 ARG A C 1
ATOM 681 O O . ARG A 1 88 ? -17.567 -2.516 11.388 1.00 63.25 88 ARG A O 1
ATOM 688 N N . MET A 1 89 ? -18.851 -2.879 13.186 1.00 63.00 89 MET A N 1
ATOM 689 C CA . MET A 1 89 ? -18.412 -1.715 13.971 1.00 63.00 89 MET A CA 1
ATOM 690 C C . MET A 1 89 ? -17.82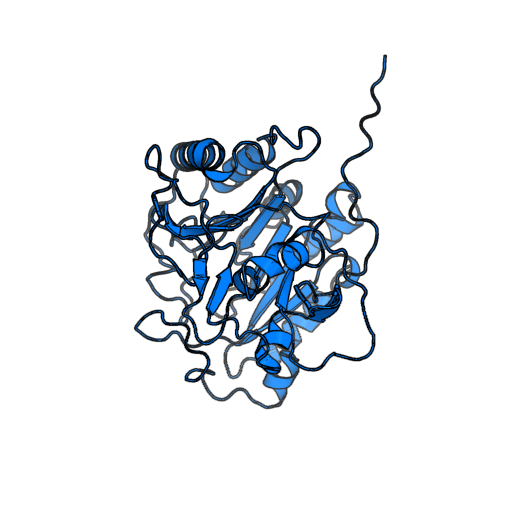4 -2.130 15.329 1.00 63.00 89 MET A C 1
ATOM 692 O O . MET A 1 89 ? -17.660 -1.301 16.221 1.00 63.00 89 MET A O 1
ATOM 696 N N . LYS A 1 90 ? -17.546 -3.427 15.522 1.00 81.56 90 LYS A N 1
ATOM 697 C CA . LYS A 1 90 ? -17.026 -3.970 16.782 1.00 81.56 90 LYS A CA 1
ATOM 698 C C . LYS A 1 90 ? -15.546 -4.295 16.645 1.00 81.56 90 LYS A C 1
ATOM 700 O O . LYS A 1 90 ? -15.151 -4.973 15.701 1.00 81.56 90 LYS A O 1
ATOM 705 N N . TYR A 1 91 ? -14.765 -3.854 17.627 1.00 90.38 91 TYR A N 1
ATOM 706 C CA . TYR A 1 91 ? -13.348 -4.177 17.735 1.00 90.38 91 TYR A CA 1
ATOM 707 C C . TYR A 1 91 ? -13.129 -5.687 17.829 1.00 90.38 91 TYR A C 1
ATOM 709 O O . TYR A 1 91 ? -13.830 -6.383 18.569 1.00 90.38 91 TYR A O 1
ATOM 717 N N . VAL A 1 92 ? -12.127 -6.185 17.113 1.00 92.44 92 VAL A N 1
ATOM 718 C CA . VAL A 1 92 ? -11.749 -7.599 17.148 1.00 92.44 92 VAL A CA 1
ATOM 719 C C . VAL A 1 92 ? -10.810 -7.833 18.324 1.00 92.44 92 VAL A C 1
ATOM 721 O O . VAL A 1 92 ? -9.815 -7.127 18.474 1.00 92.44 92 VAL A O 1
ATOM 724 N N . LYS A 1 93 ? -11.093 -8.839 19.156 1.00 94.38 93 LYS A N 1
ATOM 725 C CA . LYS A 1 93 ? -10.151 -9.286 20.188 1.00 94.38 93 LYS A CA 1
ATOM 726 C C . LYS A 1 93 ? -9.138 -10.240 19.555 1.00 94.38 93 LYS A C 1
ATOM 728 O O . LYS A 1 93 ? -9.512 -11.329 19.137 1.00 94.38 93 LYS A O 1
ATOM 733 N N . CYS A 1 94 ? -7.878 -9.821 19.469 1.00 93.25 94 CYS A N 1
ATOM 734 C CA . CYS A 1 94 ? -6.836 -10.547 18.742 1.00 93.25 94 CYS A CA 1
ATOM 735 C C . CYS A 1 94 ? -6.535 -11.912 19.381 1.00 93.25 94 CYS A C 1
ATOM 737 O O . CYS A 1 94 ? -6.261 -11.986 20.583 1.00 93.25 94 CYS A O 1
ATOM 739 N N . THR A 1 95 ? -6.536 -12.984 18.585 1.00 91.88 95 THR A N 1
ATOM 740 C CA . THR A 1 95 ? -6.165 -14.331 19.052 1.00 91.88 95 THR A CA 1
ATOM 741 C C . THR A 1 95 ? -4.765 -14.775 18.619 1.00 91.88 95 THR A C 1
ATOM 743 O O . THR A 1 95 ? -4.214 -15.702 19.221 1.00 91.88 95 THR A O 1
ATOM 746 N N . ARG A 1 96 ? -4.152 -14.073 17.654 1.00 87.81 96 ARG A N 1
ATOM 747 C CA . ARG A 1 96 ? -2.800 -14.351 17.140 1.00 87.81 96 ARG A CA 1
ATOM 748 C C . ARG A 1 96 ? -1.728 -14.177 18.212 1.00 87.81 96 ARG A C 1
ATOM 750 O O . ARG A 1 96 ? -1.839 -13.330 19.098 1.00 87.81 96 ARG A O 1
ATOM 757 N N . ARG A 1 97 ? -0.657 -14.969 18.105 1.00 86.31 97 ARG A N 1
ATOM 758 C CA . ARG A 1 97 ? 0.518 -14.884 18.991 1.00 86.31 97 ARG A CA 1
ATOM 759 C C . ARG A 1 97 ? 1.354 -13.630 18.723 1.00 86.31 97 ARG A C 1
ATOM 761 O O . ARG A 1 97 ? 1.836 -13.012 19.669 1.00 86.31 97 ARG A O 1
ATOM 768 N N . PHE A 1 98 ? 1.488 -13.263 17.455 1.00 83.31 98 PHE A N 1
ATOM 769 C CA . PHE A 1 98 ? 2.210 -12.093 16.967 1.00 83.31 98 PHE A CA 1
ATOM 770 C C . PHE A 1 98 ? 1.539 -11.571 15.687 1.00 83.31 98 PHE A C 1
ATOM 772 O O . PHE A 1 98 ? 0.764 -12.285 15.049 1.00 83.31 98 PHE A O 1
ATOM 779 N N . CYS A 1 99 ? 1.800 -10.314 15.337 1.00 85.69 99 CYS A N 1
ATOM 780 C CA . CYS A 1 99 ? 1.370 -9.690 14.085 1.00 85.69 99 CYS A CA 1
ATOM 781 C C . CYS A 1 99 ? 2.549 -9.610 13.112 1.00 85.69 99 CYS A C 1
ATOM 783 O O . CYS A 1 99 ? 3.667 -9.369 13.551 1.00 85.69 99 CYS A O 1
ATOM 785 N N . THR A 1 100 ? 2.315 -9.775 11.812 1.00 76.38 100 THR A N 1
ATOM 786 C CA . THR A 1 100 ? 3.390 -9.933 10.809 1.00 76.38 100 THR A CA 1
ATOM 787 C C . THR A 1 100 ? 3.332 -8.944 9.654 1.00 76.38 100 THR A C 1
ATOM 789 O O . THR A 1 100 ? 4.309 -8.759 8.941 1.00 76.38 100 THR A O 1
ATOM 792 N N . CYS A 1 101 ? 2.189 -8.298 9.450 1.00 81.31 101 CYS A N 1
ATOM 793 C CA . CYS A 1 101 ? 2.005 -7.327 8.383 1.00 81.31 101 CYS A CA 1
ATOM 794 C C . CYS A 1 101 ? 2.150 -5.919 8.963 1.00 81.31 101 CYS A C 1
ATOM 796 O O . CYS A 1 101 ? 1.395 -5.566 9.868 1.00 81.31 101 CYS A O 1
ATOM 798 N N . GLY A 1 102 ? 3.070 -5.103 8.439 1.00 80.31 102 GLY A N 1
ATOM 799 C CA . GLY A 1 102 ? 3.270 -3.722 8.902 1.00 80.31 102 GLY A CA 1
ATOM 800 C C . GLY A 1 102 ? 1.983 -2.886 8.871 1.00 80.31 102 GLY A C 1
ATOM 801 O O . GLY A 1 102 ? 1.686 -2.168 9.824 1.00 80.31 102 GLY A O 1
ATOM 802 N N . THR A 1 103 ? 1.145 -3.074 7.846 1.00 81.44 103 THR A N 1
ATOM 803 C CA . THR A 1 103 ? -0.180 -2.438 7.743 1.00 81.44 103 THR A CA 1
ATOM 804 C C . THR A 1 103 ? -1.123 -2.866 8.870 1.00 81.44 103 THR A C 1
ATOM 806 O O . THR A 1 103 ? -1.807 -2.022 9.446 1.00 81.44 103 THR A O 1
ATOM 809 N N . ASP A 1 104 ? -1.131 -4.152 9.238 1.00 87.81 104 ASP A N 1
ATOM 810 C CA . ASP A 1 104 ? -1.914 -4.649 10.374 1.00 87.81 104 ASP A CA 1
ATOM 811 C C . ASP A 1 104 ? -1.317 -4.172 11.710 1.00 87.81 104 ASP A C 1
ATOM 813 O O . ASP A 1 104 ? -2.065 -3.867 12.639 1.00 87.81 104 ASP A O 1
ATOM 817 N N . MET A 1 105 ? 0.016 -4.075 11.831 1.00 89.81 105 MET A N 1
ATOM 818 C CA . MET A 1 105 ? 0.705 -3.568 13.027 1.00 89.81 105 MET A CA 1
ATOM 819 C C . MET A 1 105 ? 0.385 -2.096 13.296 1.00 89.81 105 MET A C 1
ATOM 821 O O . MET A 1 105 ? 0.138 -1.753 14.451 1.00 89.81 105 MET A O 1
ATOM 825 N N . ALA A 1 106 ? 0.284 -1.275 12.250 1.00 88.94 106 ALA A N 1
ATOM 826 C CA . ALA A 1 106 ? -0.034 0.148 12.343 1.00 88.94 106 ALA A CA 1
ATOM 827 C C . ALA A 1 106 ? -1.495 0.449 12.733 1.00 88.94 106 ALA A C 1
ATOM 829 O O . ALA A 1 106 ? -1.814 1.587 13.076 1.00 88.94 106 ALA A O 1
ATOM 830 N N . LEU A 1 107 ? -2.396 -0.545 12.710 1.00 90.25 107 LEU A N 1
ATOM 831 C CA . LEU A 1 107 ? -3.768 -0.353 13.195 1.00 90.25 107 LEU A CA 1
ATOM 832 C C . LEU A 1 107 ? -3.796 0.024 14.671 1.00 90.25 107 LEU A C 1
ATOM 834 O O . LEU A 1 107 ? -3.032 -0.529 15.469 1.00 90.25 107 LEU A O 1
ATOM 838 N N . ARG A 1 108 ? -4.758 0.867 15.056 1.00 91.50 108 ARG A N 1
ATOM 839 C CA . ARG A 1 108 ? -4.987 1.175 16.465 1.00 91.50 108 ARG A CA 1
ATOM 840 C C . ARG A 1 108 ? -5.300 -0.100 17.236 1.00 91.50 108 ARG A C 1
ATOM 842 O O . ARG A 1 108 ? -6.118 -0.936 16.835 1.00 91.50 108 ARG A O 1
ATOM 849 N N . LYS A 1 109 ? -4.628 -0.246 18.372 1.00 93.69 109 LYS A N 1
ATOM 850 C CA . LYS A 1 109 ? -4.850 -1.357 19.299 1.00 93.69 109 LYS A CA 1
ATOM 851 C C . LYS A 1 109 ? -4.884 -0.833 20.712 1.00 93.69 109 LYS A C 1
ATOM 853 O O . LYS A 1 109 ? -4.211 0.140 21.029 1.00 93.69 109 LYS A O 1
ATOM 858 N N . PHE A 1 110 ? -5.647 -1.494 21.567 1.00 94.94 110 PHE A N 1
ATOM 859 C CA . PHE A 1 110 ? -5.682 -1.165 22.984 1.00 94.94 110 PHE A CA 1
ATOM 860 C C . PHE A 1 110 ? -5.932 -2.405 23.838 1.00 94.94 110 PHE A C 1
ATOM 862 O O . PHE A 1 110 ? -6.794 -3.243 23.552 1.00 94.94 110 PHE A O 1
ATOM 869 N N . LYS A 1 111 ? -5.155 -2.526 24.914 1.00 95.25 111 LYS A N 1
ATOM 870 C CA . LYS A 1 111 ? -5.100 -3.711 25.779 1.00 95.25 111 LYS A CA 1
ATOM 871 C C . LYS A 1 111 ? -6.441 -4.013 26.441 1.00 95.25 111 LYS A C 1
ATOM 873 O O . LYS A 1 111 ? -6.869 -5.163 26.494 1.00 95.25 111 LYS A O 1
ATOM 878 N N . ARG A 1 112 ? -7.138 -2.980 26.918 1.00 93.81 112 ARG A N 1
ATOM 879 C CA . ARG A 1 112 ? -8.480 -3.058 27.522 1.00 93.81 112 ARG A CA 1
ATOM 880 C C . ARG A 1 112 ? -9.352 -1.931 26.981 1.00 93.81 112 ARG A C 1
ATOM 882 O O . ARG A 1 112 ? -8.818 -0.912 26.564 1.00 93.81 112 ARG A O 1
ATOM 889 N N . LEU A 1 113 ? -10.680 -2.057 27.062 1.00 90.56 113 LEU A N 1
ATOM 890 C CA . LEU A 1 113 ? -11.607 -1.007 26.600 1.00 90.56 113 LEU A CA 1
ATOM 891 C C . LEU A 1 113 ? -11.322 0.369 27.237 1.00 90.56 113 LEU A C 1
ATOM 893 O O . LEU A 1 113 ? -11.403 1.376 26.542 1.00 90.56 113 LEU A O 1
ATOM 897 N N . LYS A 1 114 ? -10.901 0.412 28.516 1.00 89.88 114 LYS A N 1
ATOM 898 C CA . LYS A 1 114 ? -10.469 1.655 29.190 1.00 89.88 114 LYS A CA 1
ATOM 899 C C . LYS A 1 114 ? -9.297 2.351 28.483 1.00 89.88 114 LYS A C 1
ATOM 901 O O . LYS A 1 114 ? -9.189 3.565 28.547 1.00 89.88 114 LYS A O 1
ATOM 906 N N . ASN A 1 115 ? -8.445 1.583 27.795 1.00 91.00 115 ASN A N 1
ATOM 907 C CA . ASN A 1 115 ? -7.263 2.081 27.095 1.00 91.00 115 ASN A CA 1
ATOM 908 C C . ASN A 1 115 ? -7.584 2.624 25.689 1.00 91.00 115 ASN A C 1
ATOM 910 O O . ASN A 1 115 ? -6.686 3.037 24.960 1.00 91.00 115 ASN A O 1
ATOM 914 N N . ARG A 1 116 ? -8.862 2.621 25.276 1.00 88.88 116 ARG A N 1
ATOM 915 C CA . ARG A 1 116 ? -9.295 3.201 23.998 1.00 88.88 116 ARG A CA 1
ATOM 916 C C . ARG A 1 116 ? -8.932 4.682 23.912 1.00 88.88 116 ARG A C 1
ATOM 918 O O . ARG A 1 116 ? -8.545 5.141 22.845 1.00 88.88 116 ARG A O 1
ATOM 925 N N . TYR A 1 117 ? -9.036 5.419 25.017 1.00 84.62 117 TYR A N 1
ATOM 926 C CA . TYR A 1 117 ? -8.713 6.844 25.027 1.00 84.62 117 TYR A CA 1
ATOM 927 C C . TYR A 1 117 ? -7.261 7.097 24.592 1.00 84.62 117 TYR A C 1
ATOM 929 O O . TYR A 1 117 ? -7.020 7.922 23.716 1.00 84.62 117 TYR A O 1
ATOM 937 N N . GLN A 1 118 ? -6.320 6.294 25.099 1.00 83.31 118 GLN A N 1
ATOM 938 C CA . GLN A 1 118 ? -4.908 6.317 24.717 1.00 83.31 118 GLN A CA 1
ATOM 939 C C . GLN A 1 118 ? -4.724 6.073 23.217 1.00 83.31 118 GLN A C 1
ATOM 941 O O . GLN A 1 118 ? -3.929 6.753 22.589 1.00 83.31 118 GLN A O 1
ATOM 946 N N . ALA A 1 119 ? -5.477 5.153 22.609 1.00 80.38 119 ALA A N 1
ATOM 947 C CA . ALA A 1 119 ? -5.348 4.863 21.179 1.00 80.38 119 ALA A CA 1
ATOM 948 C C . ALA A 1 119 ? -5.951 5.947 20.258 1.00 80.38 119 ALA A C 1
ATOM 950 O O . ALA A 1 119 ? -5.532 6.066 19.111 1.00 80.38 119 ALA A O 1
ATOM 951 N N . TYR A 1 120 ? -6.937 6.723 20.720 1.00 83.00 120 TYR A N 1
ATOM 952 C CA . TYR A 1 120 ? -7.679 7.663 19.863 1.00 83.00 120 TYR A CA 1
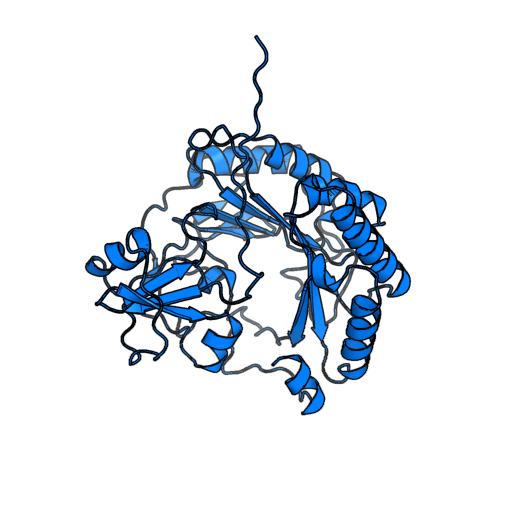ATOM 953 C C . TYR A 1 120 ? -7.376 9.141 20.106 1.00 83.00 120 TYR A C 1
ATOM 955 O O . TYR A 1 120 ? -7.484 9.921 19.163 1.00 83.00 120 TYR A O 1
ATOM 963 N N . HIS A 1 121 ? -7.057 9.530 21.339 1.00 74.81 121 HIS A N 1
ATOM 964 C CA . HIS A 1 121 ? -7.121 10.934 21.763 1.00 74.81 121 HIS A CA 1
ATOM 965 C C . HIS A 1 121 ? -5.826 11.471 22.362 1.00 74.81 121 HIS A C 1
ATOM 967 O O . HIS A 1 121 ? -5.687 12.682 22.498 1.00 74.81 121 HIS A O 1
ATOM 973 N N . ILE A 1 122 ? -4.892 10.602 22.742 1.00 66.19 122 ILE A N 1
ATOM 974 C CA . ILE A 1 122 ? -3.620 11.063 23.290 1.00 66.19 122 ILE A CA 1
ATOM 975 C C . ILE A 1 122 ? -2.702 11.432 22.132 1.00 66.19 122 ILE A C 1
ATOM 977 O O . ILE A 1 122 ? -2.386 10.573 21.315 1.00 66.19 122 ILE A O 1
ATOM 981 N N . THR A 1 123 ? -2.262 12.690 22.092 1.00 71.06 123 THR A N 1
ATOM 982 C CA . THR A 1 123 ? -1.015 13.073 21.423 1.00 71.06 123 THR A CA 1
ATOM 983 C C . THR A 1 123 ? 0.106 12.661 22.363 1.00 71.06 123 THR A C 1
ATOM 985 O O . THR A 1 123 ? 0.244 13.276 23.422 1.00 71.06 123 THR A O 1
ATOM 988 N N . PRO A 1 124 ? 0.833 11.578 22.071 1.00 65.69 124 PRO A N 1
ATOM 989 C CA . PRO A 1 124 ? 1.737 11.042 23.060 1.00 65.69 124 PRO A CA 1
ATOM 990 C C . PRO A 1 124 ? 3.018 11.870 23.140 1.00 65.69 124 PRO A C 1
ATOM 992 O O . PRO A 1 124 ? 3.443 12.486 22.161 1.00 65.69 124 PRO A O 1
ATOM 995 N N . VAL A 1 125 ? 3.619 11.884 24.326 1.00 74.00 125 VAL A N 1
ATOM 996 C CA . VAL A 1 125 ? 4.907 12.541 24.564 1.00 74.00 125 VAL A CA 1
ATOM 997 C C . VAL A 1 125 ? 6.003 11.557 24.175 1.00 74.00 125 VAL A C 1
ATOM 999 O O . VAL A 1 125 ? 6.066 10.458 24.728 1.00 74.00 125 VAL A O 1
ATOM 1002 N N . GLU A 1 126 ? 6.832 11.910 23.193 1.00 76.19 126 GLU A N 1
ATOM 1003 C CA . GLU A 1 126 ? 8.001 11.098 22.852 1.00 76.19 126 GLU A CA 1
ATOM 1004 C C . GLU A 1 126 ? 9.044 11.205 23.963 1.00 76.19 126 GLU A C 1
ATOM 1006 O O . GLU A 1 126 ? 9.413 12.302 24.382 1.00 76.19 126 GLU A O 1
ATOM 1011 N N . VAL A 1 127 ? 9.493 10.052 24.453 1.00 79.81 127 VAL A N 1
ATOM 1012 C CA . VAL A 1 127 ? 10.502 9.949 25.510 1.00 79.81 127 VAL A CA 1
ATOM 1013 C C . VAL A 1 127 ? 11.760 9.281 24.966 1.00 79.81 127 VAL A C 1
ATOM 1015 O O . VAL A 1 127 ? 11.684 8.349 24.168 1.00 79.81 127 VAL A O 1
ATOM 1018 N N . GLU A 1 128 ? 12.930 9.757 25.397 1.00 72.50 128 GLU A N 1
ATOM 1019 C CA . GLU A 1 128 ? 14.223 9.225 24.939 1.00 72.50 128 GLU A CA 1
ATOM 1020 C C . GLU A 1 128 ? 14.526 7.836 25.513 1.00 72.50 128 GLU A C 1
ATOM 1022 O O . GLU A 1 128 ? 15.189 7.023 24.869 1.00 72.50 128 GLU A O 1
ATOM 1027 N N . GLN A 1 129 ? 14.036 7.551 26.722 1.00 71.38 129 GLN A N 1
ATOM 1028 C CA . GLN A 1 129 ? 14.222 6.264 27.383 1.00 71.38 129 GLN A CA 1
ATOM 1029 C C . GLN A 1 129 ? 12.986 5.394 27.177 1.00 71.38 129 GLN A C 1
ATOM 1031 O O . GLN A 1 129 ? 11.884 5.746 27.596 1.00 71.38 129 GLN A O 1
ATOM 1036 N N . GLU A 1 130 ? 13.184 4.253 26.516 1.00 65.38 130 GLU A N 1
ATOM 1037 C CA . GLU A 1 130 ? 12.129 3.274 26.261 1.00 65.38 130 GLU A CA 1
ATOM 1038 C C . GLU A 1 130 ? 11.542 2.793 27.602 1.00 65.38 130 GLU A C 1
ATOM 1040 O O . GLU A 1 130 ? 12.302 2.358 28.477 1.00 65.38 130 GLU A O 1
ATOM 1045 N N . PRO A 1 131 ? 10.212 2.870 27.803 1.00 63.38 131 PRO A N 1
ATOM 1046 C CA . PRO A 1 131 ? 9.610 2.380 29.032 1.00 63.38 131 PRO A CA 1
ATOM 1047 C C . PRO A 1 131 ? 9.821 0.866 29.165 1.00 63.38 131 PRO A C 1
ATOM 1049 O O . PRO A 1 131 ? 10.134 0.152 28.205 1.00 63.38 131 PRO A O 1
ATOM 1052 N N . ALA A 1 132 ? 9.586 0.336 30.368 1.00 65.19 132 ALA A N 1
ATOM 1053 C CA . ALA A 1 132 ? 9.378 -1.102 30.519 1.00 65.19 132 ALA A CA 1
ATOM 1054 C C . ALA A 1 132 ? 8.279 -1.564 29.536 1.00 65.19 132 ALA A C 1
ATOM 1056 O O . ALA A 1 132 ? 7.473 -0.759 29.092 1.00 65.19 132 ALA A O 1
ATOM 1057 N N . ARG A 1 133 ? 8.222 -2.855 29.174 1.00 70.94 133 ARG A N 1
ATOM 1058 C CA . ARG A 1 133 ? 7.239 -3.414 28.213 1.00 70.94 133 ARG A CA 1
ATOM 1059 C C . ARG A 1 133 ? 5.781 -3.382 28.732 1.00 70.94 133 ARG A C 1
ATOM 1061 O O . ARG A 1 133 ? 5.103 -4.409 28.779 1.00 70.94 133 ARG A O 1
ATOM 1068 N N . ASP A 1 134 ? 5.288 -2.223 29.139 1.00 85.62 134 ASP A N 1
ATOM 1069 C CA . ASP A 1 134 ? 4.022 -1.970 29.816 1.00 85.62 134 ASP A CA 1
ATOM 1070 C C . ASP A 1 134 ? 3.000 -1.245 28.926 1.00 85.62 134 ASP A C 1
ATOM 1072 O O . ASP A 1 134 ? 1.929 -0.858 29.398 1.00 85.62 134 ASP A O 1
ATOM 1076 N N . TYR A 1 135 ? 3.274 -1.161 27.620 1.00 92.38 135 TYR A N 1
ATOM 1077 C CA . TYR A 1 135 ? 2.382 -0.567 26.631 1.00 92.38 135 TYR A CA 1
ATOM 1078 C C . TYR A 1 135 ? 0.936 -1.062 26.752 1.00 92.38 135 TYR A C 1
ATOM 1080 O O . TYR A 1 135 ? 0.644 -2.248 26.975 1.00 92.38 135 TYR A O 1
ATOM 1088 N N . VAL A 1 136 ? 0.008 -0.134 26.535 1.00 94.00 136 VAL A N 1
ATOM 1089 C CA . VAL A 1 136 ? -1.437 -0.365 26.591 1.00 94.00 136 VAL A CA 1
ATOM 1090 C C . VAL A 1 136 ? -2.175 0.065 25.334 1.00 94.00 136 VAL A C 1
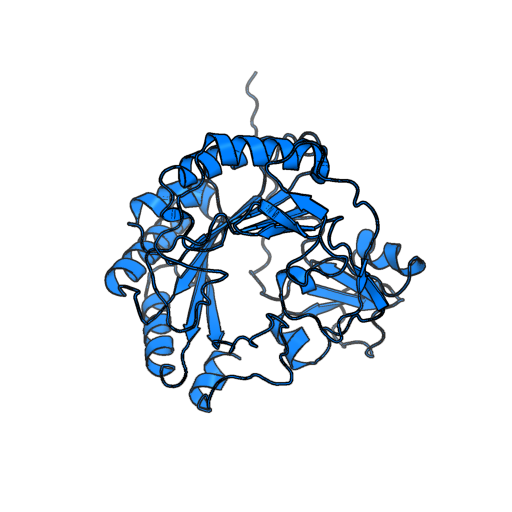ATOM 1092 O O . VAL A 1 136 ? -3.336 -0.325 25.176 1.00 94.00 136 VAL A O 1
ATOM 1095 N N . ALA A 1 137 ? -1.532 0.826 24.447 1.00 93.62 137 ALA A N 1
ATOM 1096 C CA . ALA A 1 137 ? -2.102 1.237 23.175 1.00 93.62 137 ALA A CA 1
ATOM 1097 C C . ALA A 1 137 ? -1.063 1.278 22.045 1.00 93.62 137 ALA A C 1
ATOM 1099 O O . ALA A 1 137 ? 0.138 1.379 22.283 1.00 93.62 137 ALA A O 1
ATOM 1100 N N . VAL A 1 138 ? -1.566 1.178 20.816 1.00 92.06 138 VAL A N 1
ATOM 1101 C CA . VAL A 1 138 ? -0.817 1.359 19.569 1.00 92.06 138 VAL A CA 1
ATOM 1102 C C . VAL A 1 138 ? -1.525 2.420 18.740 1.00 92.06 138 VAL A C 1
ATOM 1104 O O . VAL A 1 138 ? -2.754 2.379 18.622 1.00 92.06 138 VAL A O 1
ATOM 1107 N N . GLN A 1 139 ? -0.754 3.332 18.161 1.00 87.06 139 GLN A N 1
ATOM 1108 C CA . GLN A 1 139 ? -1.201 4.356 17.224 1.00 87.06 139 GLN A CA 1
ATOM 1109 C C . GLN A 1 139 ? -0.346 4.332 15.953 1.00 87.06 139 GLN A C 1
ATOM 1111 O O . GLN A 1 139 ? 0.799 3.882 15.962 1.00 87.06 139 GLN A O 1
ATOM 1116 N N . ASN A 1 140 ? -0.896 4.879 14.872 1.00 80.31 140 ASN A N 1
ATOM 1117 C CA . ASN A 1 140 ? -0.106 5.288 13.718 1.00 80.31 140 ASN A CA 1
ATOM 1118 C C . ASN A 1 140 ? 0.419 6.712 13.973 1.00 80.31 140 ASN A C 1
ATOM 1120 O O . ASN A 1 140 ? -0.359 7.582 14.356 1.00 80.31 140 ASN A O 1
ATOM 1124 N N . PHE A 1 141 ? 1.719 6.938 13.780 1.00 66.75 141 PHE A N 1
ATOM 1125 C CA . PHE A 1 141 ? 2.429 8.192 14.055 1.00 66.75 141 PHE A CA 1
ATOM 1126 C C . PHE A 1 141 ? 1.736 9.417 13.439 1.00 66.75 141 PHE A C 1
ATOM 1128 O O . PHE A 1 141 ? 1.608 10.464 14.075 1.00 66.75 141 PHE A O 1
ATOM 1135 N N . TYR A 1 142 ? 1.215 9.261 12.226 1.00 62.97 142 TYR A N 1
ATOM 1136 C CA . TYR A 1 142 ? 0.607 10.331 11.439 1.00 62.97 142 TYR A CA 1
ATOM 1137 C C . TYR A 1 142 ? -0.896 10.495 11.716 1.00 62.97 142 TYR A C 1
ATOM 1139 O O . TYR A 1 142 ? -1.682 10.763 10.812 1.00 62.97 142 TYR A O 1
ATOM 1147 N N . GLN A 1 143 ? -1.333 10.286 12.958 1.00 55.81 143 GLN A N 1
ATOM 1148 C CA . GLN A 1 143 ? -2.748 10.155 13.329 1.00 55.81 143 GLN A CA 1
ATOM 1149 C C . GLN A 1 143 ? -3.660 11.316 12.894 1.00 55.81 143 GLN A C 1
ATOM 1151 O O . GLN A 1 143 ? -4.858 11.096 12.719 1.00 55.81 143 GLN A O 1
ATOM 1156 N N . ASN A 1 144 ? -3.099 12.515 12.717 1.00 53.00 144 ASN A N 1
ATOM 1157 C CA . ASN A 1 144 ? -3.818 13.718 12.284 1.00 53.00 144 ASN A CA 1
ATOM 1158 C C . ASN A 1 144 ? -3.568 14.081 10.814 1.00 53.00 144 ASN A C 1
ATOM 1160 O O . ASN A 1 144 ? -4.153 15.035 10.315 1.00 53.00 144 ASN A O 1
ATOM 1164 N N . GLU A 1 145 ? -2.696 13.335 10.141 1.00 59.16 145 GLU A N 1
ATOM 1165 C CA . GLU A 1 145 ? -2.272 13.594 8.766 1.00 59.16 145 GLU A CA 1
ATOM 1166 C C . GLU A 1 145 ? -2.705 12.471 7.819 1.00 59.16 145 GLU A C 1
ATOM 1168 O O . GLU A 1 145 ? -2.796 12.707 6.625 1.00 59.16 145 GLU A O 1
ATOM 1173 N N . ILE A 1 146 ? -3.006 11.265 8.321 1.00 66.81 146 ILE A N 1
ATOM 1174 C CA . ILE A 1 146 ? -3.451 10.115 7.520 1.00 66.81 146 ILE A CA 1
ATOM 1175 C C . ILE A 1 146 ? -4.946 9.849 7.746 1.00 66.81 146 ILE A C 1
ATOM 1177 O O . ILE A 1 146 ? -5.422 9.908 8.885 1.00 66.81 146 ILE A O 1
ATOM 1181 N N . PRO A 1 147 ? -5.691 9.463 6.693 1.00 72.12 147 PRO A N 1
ATOM 1182 C CA . PRO A 1 147 ? -7.067 9.011 6.829 1.00 72.12 147 PRO A CA 1
ATOM 1183 C C . PRO A 1 147 ? -7.221 7.918 7.895 1.00 72.12 147 PRO A C 1
ATOM 1185 O O . PRO A 1 147 ? -6.515 6.911 7.885 1.00 72.12 147 PRO A O 1
ATOM 1188 N N . ALA A 1 148 ? -8.202 8.069 8.787 1.00 79.00 148 ALA A N 1
ATOM 1189 C CA . ALA A 1 148 ? -8.462 7.077 9.831 1.00 79.00 148 ALA A CA 1
ATOM 1190 C C . ALA A 1 148 ? -8.935 5.720 9.276 1.00 79.00 148 ALA A C 1
ATOM 1192 O O . ALA A 1 148 ? -8.843 4.719 9.983 1.00 79.00 148 ALA A O 1
ATOM 1193 N N . LYS A 1 149 ? -9.461 5.686 8.043 1.00 90.31 149 LYS A N 1
ATOM 1194 C CA . LYS A 1 149 ? -9.857 4.459 7.347 1.00 90.31 149 LYS A CA 1
ATOM 1195 C C . LYS A 1 149 ? -8.886 4.114 6.235 1.00 90.31 149 LYS A C 1
ATOM 1197 O O . LYS A 1 149 ? -8.479 4.984 5.468 1.00 90.31 149 LYS A O 1
ATOM 1202 N N . GLN A 1 150 ? -8.633 2.828 6.063 1.00 92.44 150 GLN A N 1
ATOM 1203 C CA . GLN A 1 150 ? -7.889 2.299 4.930 1.00 92.44 150 GLN A CA 1
ATOM 1204 C C . GLN A 1 150 ? -8.547 1.051 4.338 1.00 92.44 150 GLN A C 1
ATOM 1206 O O . GLN A 1 150 ? -9.222 0.287 5.031 1.00 92.44 150 GLN A O 1
ATOM 1211 N N . VAL A 1 151 ? -8.342 0.865 3.038 1.00 95.12 151 VAL A N 1
ATOM 1212 C CA . VAL A 1 151 ? -8.790 -0.294 2.267 1.00 95.12 151 VAL A CA 1
ATOM 1213 C C . VAL A 1 151 ? -7.580 -0.854 1.533 1.00 95.12 151 VAL A C 1
ATOM 1215 O O . VAL A 1 151 ? -7.031 -0.194 0.654 1.00 95.12 151 VAL A O 1
ATOM 1218 N N . LEU A 1 152 ? -7.168 -2.068 1.884 1.00 95.44 152 LEU A N 1
ATOM 1219 C CA . LEU A 1 152 ? -6.214 -2.850 1.106 1.00 95.44 152 LEU A CA 1
ATOM 1220 C C . LEU A 1 152 ? -6.996 -3.748 0.153 1.00 95.44 152 LEU A C 1
ATOM 1222 O O . LEU A 1 152 ? -7.844 -4.518 0.601 1.00 95.44 152 LEU A O 1
ATOM 1226 N N . TRP A 1 153 ? -6.713 -3.667 -1.141 1.00 97.25 153 TRP A N 1
ATOM 1227 C CA . TRP A 1 153 ? -7.464 -4.399 -2.151 1.00 97.25 153 TRP A CA 1
ATOM 1228 C C . TRP A 1 153 ? -6.541 -5.084 -3.155 1.00 97.25 153 TRP A C 1
ATOM 1230 O O . TRP A 1 153 ? -5.866 -4.434 -3.956 1.00 97.25 153 TRP A O 1
ATOM 1240 N N . ASP A 1 154 ? -6.569 -6.415 -3.134 1.00 95.56 154 ASP A N 1
ATOM 1241 C CA . ASP A 1 154 ? -6.005 -7.251 -4.185 1.00 95.56 154 ASP A CA 1
ATOM 1242 C C . ASP A 1 154 ? -6.980 -7.272 -5.371 1.00 95.56 154 ASP A C 1
ATOM 1244 O O . ASP A 1 154 ? -8.024 -7.917 -5.311 1.00 95.56 154 ASP A O 1
ATOM 1248 N N . LEU A 1 155 ? -6.681 -6.545 -6.450 1.00 95.00 155 LEU A N 1
ATOM 1249 C CA . LEU A 1 155 ? -7.635 -6.327 -7.555 1.00 95.00 155 LEU A CA 1
ATOM 1250 C C . LEU A 1 155 ? -7.874 -7.559 -8.439 1.00 95.00 155 LEU A C 1
ATOM 1252 O O . LEU A 1 155 ? -8.787 -7.586 -9.265 1.00 95.00 155 LEU A O 1
ATOM 1256 N N . GLY A 1 156 ? -7.040 -8.577 -8.280 1.00 94.38 156 GLY A N 1
ATOM 1257 C CA . GLY A 1 156 ? -7.086 -9.825 -9.022 1.00 94.38 156 GLY A CA 1
ATOM 1258 C C . GLY A 1 156 ? -5.791 -10.595 -8.818 1.00 94.38 156 GLY A C 1
ATOM 1259 O O . GLY A 1 156 ? -4.854 -10.094 -8.198 1.00 94.38 156 GLY A O 1
ATOM 1260 N N . ARG A 1 157 ? -5.714 -11.806 -9.370 1.00 94.06 157 ARG A N 1
ATOM 1261 C CA . ARG A 1 157 ? -4.461 -12.584 -9.382 1.00 94.06 157 ARG A CA 1
ATOM 1262 C C . ARG A 1 157 ? -3.659 -12.428 -10.668 1.00 94.06 157 ARG A C 1
ATOM 1264 O O . ARG A 1 157 ? -2.496 -12.808 -10.693 1.00 94.06 157 ARG A O 1
ATOM 1271 N N . ARG A 1 158 ? -4.247 -11.903 -11.748 1.00 95.81 158 ARG A N 1
ATOM 1272 C CA . ARG A 1 158 ? -3.558 -11.850 -13.043 1.00 95.81 158 ARG A CA 1
ATOM 1273 C C . ARG A 1 158 ? -2.306 -10.968 -12.955 1.00 95.81 158 ARG A C 1
ATOM 1275 O O . ARG A 1 158 ? -2.409 -9.785 -12.642 1.00 95.81 158 ARG A O 1
ATOM 1282 N N . CYS A 1 159 ? -1.152 -11.541 -13.269 1.00 96.00 159 CYS A N 1
ATOM 1283 C CA . CYS A 1 159 ? 0.151 -10.893 -13.324 1.00 96.00 159 CYS A CA 1
ATOM 1284 C C . CYS A 1 159 ? 0.851 -11.258 -14.641 1.00 96.00 159 CYS A C 1
ATOM 1286 O O . CYS A 1 159 ? 0.626 -12.331 -15.208 1.00 96.00 159 CYS A O 1
ATOM 1288 N N . ASN A 1 160 ? 1.707 -10.369 -15.139 1.00 95.69 160 ASN A N 1
ATOM 1289 C CA . ASN A 1 160 ? 2.587 -10.648 -16.274 1.00 95.69 160 ASN A CA 1
ATOM 1290 C C . ASN A 1 160 ? 3.892 -11.355 -15.868 1.00 95.69 160 ASN A C 1
ATOM 1292 O O . ASN A 1 160 ? 4.578 -11.884 -16.740 1.00 95.69 160 ASN A O 1
ATOM 1296 N N . TYR A 1 161 ? 4.223 -11.401 -14.575 1.00 94.62 161 TYR A N 1
ATOM 1297 C CA . TYR A 1 161 ? 5.329 -12.196 -14.035 1.00 94.62 161 TYR A CA 1
ATOM 1298 C C . TYR A 1 161 ? 4.828 -13.533 -13.474 1.00 94.62 161 TYR A C 1
ATOM 1300 O O . TYR A 1 161 ? 3.652 -13.688 -13.143 1.00 94.62 161 TYR A O 1
ATOM 1308 N N . ALA A 1 162 ? 5.732 -14.511 -13.373 1.00 92.44 162 ALA A N 1
ATOM 1309 C CA . ALA A 1 162 ? 5.461 -15.840 -12.823 1.00 92.44 162 ALA A CA 1
ATOM 1310 C C . ALA A 1 162 ? 6.544 -16.238 -11.806 1.00 92.44 162 ALA A C 1
ATOM 1312 O O . ALA A 1 162 ? 7.179 -17.279 -11.952 1.00 92.44 162 ALA A O 1
ATOM 1313 N N . CYS A 1 163 ? 6.773 -15.370 -10.815 1.00 90.06 163 CYS A N 1
ATOM 1314 C CA . CYS A 1 163 ? 7.788 -15.541 -9.773 1.00 90.06 163 CYS A CA 1
ATOM 1315 C C . CYS A 1 163 ? 7.663 -16.894 -9.067 1.00 90.06 163 CYS A C 1
ATOM 1317 O O . CYS A 1 163 ? 6.572 -17.250 -8.621 1.00 90.06 163 CYS A O 1
ATOM 1319 N N . SER A 1 164 ? 8.780 -17.607 -8.908 1.00 87.75 164 SER A N 1
ATOM 1320 C CA . SER A 1 164 ? 8.830 -18.944 -8.289 1.00 87.75 164 SER A CA 1
ATOM 1321 C C . SER A 1 164 ? 8.259 -18.991 -6.863 1.00 87.75 164 SER A C 1
ATOM 1323 O O . SER A 1 164 ? 7.734 -20.012 -6.425 1.00 87.75 164 SER A O 1
ATOM 1325 N N . TYR A 1 165 ? 8.319 -17.864 -6.155 1.00 82.75 165 TYR A N 1
ATOM 1326 C CA . TYR A 1 165 ? 7.856 -17.681 -4.779 1.00 82.75 165 TYR A CA 1
ATOM 1327 C C . TYR A 1 165 ? 6.455 -17.060 -4.666 1.00 82.75 165 TYR A C 1
ATOM 1329 O O . TYR A 1 165 ? 5.965 -16.856 -3.555 1.00 82.75 165 TYR A O 1
ATOM 1337 N N . CYS A 1 166 ? 5.798 -16.728 -5.783 1.00 84.62 166 CYS A N 1
ATOM 1338 C CA . CYS A 1 166 ? 4.422 -16.236 -5.768 1.00 84.62 166 CYS A CA 1
ATOM 1339 C C . CYS A 1 166 ? 3.440 -17.419 -5.752 1.00 84.62 166 CYS A C 1
ATOM 1341 O O . CYS A 1 166 ? 3.387 -18.179 -6.721 1.00 84.62 166 CYS A O 1
ATOM 1343 N N . PRO A 1 167 ? 2.621 -17.586 -4.699 1.00 80.38 167 PRO A N 1
ATOM 1344 C CA . PRO A 1 167 ? 1.699 -18.707 -4.643 1.00 80.38 167 PRO A CA 1
ATOM 1345 C C . PRO A 1 167 ? 0.511 -18.529 -5.615 1.00 80.38 167 PRO A C 1
ATOM 1347 O O . PRO A 1 167 ? 0.012 -17.413 -5.788 1.00 80.38 167 PRO A O 1
ATOM 1350 N N . PRO A 1 168 ? -0.044 -19.622 -6.181 1.00 80.00 168 PRO A N 1
ATOM 1351 C CA . PRO A 1 168 ? -1.187 -19.557 -7.103 1.00 80.00 168 PRO A CA 1
ATOM 1352 C C . PRO A 1 168 ? -2.465 -18.918 -6.532 1.00 80.00 168 PRO A C 1
ATOM 1354 O O . PRO A 1 168 ? -3.352 -18.501 -7.284 1.00 80.00 168 PRO A O 1
ATOM 1357 N N . ALA A 1 169 ? -2.599 -18.850 -5.201 1.00 77.94 169 ALA A N 1
ATOM 1358 C CA . ALA A 1 169 ? -3.732 -18.173 -4.569 1.00 77.94 169 ALA A CA 1
ATOM 1359 C C . ALA A 1 169 ? -3.605 -16.644 -4.576 1.00 77.94 169 ALA A C 1
ATOM 1361 O O . ALA A 1 169 ? -4.596 -15.970 -4.331 1.00 77.94 169 ALA A O 1
ATOM 1362 N N . THR A 1 170 ? -2.427 -16.081 -4.857 1.00 78.19 170 THR A N 1
ATOM 1363 C CA . THR A 1 170 ? -2.228 -14.623 -4.916 1.00 78.19 170 THR A CA 1
ATOM 1364 C C . THR A 1 170 ? -1.833 -14.133 -6.304 1.00 78.19 170 THR A C 1
ATOM 1366 O O . THR A 1 170 ? -2.075 -12.971 -6.615 1.00 78.19 170 THR A O 1
ATOM 1369 N N . SER A 1 171 ? -1.296 -15.005 -7.168 1.00 87.12 171 SER A N 1
ATOM 1370 C CA . SER A 1 171 ? -0.904 -14.643 -8.532 1.00 87.12 171 SER A CA 1
ATOM 1371 C C . SER A 1 171 ? -1.110 -15.780 -9.541 1.00 87.12 171 SER A C 1
ATOM 1373 O O . SER A 1 171 ? -0.891 -16.949 -9.234 1.00 87.12 171 SER A O 1
ATOM 1375 N N . ASN A 1 172 ? -1.536 -15.448 -10.761 1.00 90.38 172 ASN A N 1
ATOM 1376 C CA . ASN A 1 172 ? -1.598 -16.342 -11.919 1.00 90.38 172 ASN A CA 1
ATOM 1377 C C . ASN A 1 172 ? -1.510 -15.541 -13.237 1.00 90.38 172 ASN A C 1
ATOM 1379 O O . ASN A 1 172 ? -1.423 -14.319 -13.217 1.00 90.38 172 ASN A O 1
ATOM 1383 N N . ARG A 1 173 ? -1.548 -16.204 -14.403 1.00 92.38 173 ARG A N 1
ATOM 1384 C CA . ARG A 1 173 ? -1.460 -15.533 -15.725 1.00 92.38 173 ARG A CA 1
ATOM 1385 C C . ARG A 1 173 ? -2.762 -15.504 -16.529 1.00 92.38 173 ARG A C 1
ATOM 1387 O O . ARG A 1 173 ? -2.794 -14.939 -17.619 1.00 92.38 173 ARG A O 1
ATOM 1394 N N . PHE A 1 174 ? -3.813 -16.153 -16.040 1.00 90.75 174 PHE A N 1
ATOM 1395 C CA . PHE A 1 174 ? -4.986 -16.495 -16.850 1.00 90.75 174 PHE A CA 1
ATOM 1396 C C . PHE A 1 174 ? -6.278 -15.832 -16.378 1.00 90.75 174 PHE A C 1
ATOM 1398 O O . PHE A 1 174 ? -7.220 -15.746 -17.161 1.00 90.75 174 PHE A O 1
ATOM 1405 N N . GLU A 1 175 ? -6.341 -15.349 -15.135 1.00 92.50 175 GLU A N 1
ATOM 1406 C CA . GLU A 1 175 ? -7.551 -14.723 -14.607 1.00 92.50 175 GLU A CA 1
ATOM 1407 C C . GLU A 1 175 ? -7.945 -13.490 -15.428 1.00 92.50 175 GLU A C 1
ATOM 1409 O O . GLU A 1 175 ? -7.090 -12.741 -15.912 1.00 92.50 175 GLU A O 1
ATOM 1414 N N . ALA A 1 176 ? -9.248 -13.304 -15.629 1.00 94.38 176 ALA A N 1
ATOM 1415 C CA . ALA A 1 176 ? -9.767 -12.125 -16.302 1.00 94.38 176 ALA A CA 1
ATOM 1416 C C . ALA A 1 176 ? -9.576 -10.887 -15.418 1.00 94.38 176 ALA A C 1
ATOM 1418 O O . ALA A 1 176 ? -9.719 -10.948 -14.196 1.00 94.38 176 ALA A O 1
ATOM 1419 N N . HIS A 1 177 ? -9.274 -9.753 -16.042 1.00 96.12 177 HIS A N 1
ATOM 1420 C CA . HIS A 1 177 ? -9.283 -8.481 -15.337 1.00 96.12 177 HIS A CA 1
ATOM 1421 C C . HIS A 1 177 ? -10.714 -8.086 -14.964 1.00 96.12 177 HIS A C 1
ATOM 1423 O O . HIS A 1 177 ? -11.664 -8.363 -15.697 1.00 96.12 177 HIS A O 1
ATOM 1429 N N . LYS A 1 178 ? -10.861 -7.426 -13.814 1.00 95.38 178 LYS A N 1
ATOM 1430 C CA . LYS A 1 178 ? -12.117 -6.776 -13.435 1.00 95.38 178 LYS A CA 1
ATOM 1431 C C . LYS A 1 178 ? -12.348 -5.588 -14.368 1.00 95.38 178 LYS A C 1
ATOM 1433 O O . LYS A 1 178 ? -11.425 -4.802 -14.567 1.00 95.38 178 LYS A O 1
ATOM 1438 N N . SER A 1 179 ? -13.558 -5.467 -14.909 1.00 97.50 179 SER A N 1
ATOM 1439 C CA . SER A 1 179 ? -13.941 -4.310 -15.722 1.00 97.50 179 SER A CA 1
ATOM 1440 C C . SER A 1 179 ? -14.082 -3.055 -14.866 1.00 97.50 179 SER A C 1
ATOM 1442 O O . SER A 1 179 ? -14.396 -3.157 -13.674 1.00 97.50 179 SER A O 1
ATOM 1444 N N . LEU A 1 180 ? -13.949 -1.881 -15.488 1.00 98.31 180 LEU A N 1
ATOM 1445 C CA . LEU A 1 180 ? -14.175 -0.591 -14.834 1.00 98.31 180 LEU A CA 1
ATOM 1446 C C . LEU A 1 180 ? -15.507 -0.579 -14.076 1.00 98.31 180 LEU A C 1
ATOM 1448 O O . LEU A 1 180 ? -15.518 -0.357 -12.874 1.00 98.31 180 LEU A O 1
ATOM 1452 N N . GLY A 1 181 ? -16.613 -0.957 -14.729 1.00 98.25 181 GLY A N 1
ATOM 1453 C CA . GLY A 1 181 ? -17.939 -0.969 -14.099 1.00 98.25 181 GLY A CA 1
ATOM 1454 C C . GLY A 1 181 ? -18.041 -1.870 -12.859 1.00 98.25 181 GLY A C 1
ATOM 1455 O O . GLY A 1 181 ? -18.720 -1.514 -11.896 1.00 98.25 181 GLY A O 1
ATOM 1456 N N . SER A 1 182 ? -17.335 -3.008 -12.835 1.00 97.25 182 SER A N 1
ATOM 1457 C CA . SER A 1 182 ? -17.280 -3.871 -11.647 1.00 97.25 182 SER A CA 1
ATOM 1458 C C . SER A 1 182 ? -16.522 -3.202 -10.499 1.00 97.25 182 SER A C 1
ATOM 1460 O O . SER A 1 182 ? -16.924 -3.344 -9.343 1.00 97.25 182 SER A O 1
ATOM 1462 N N . LEU A 1 183 ? -15.436 -2.491 -10.804 1.00 97.88 183 LEU A N 1
ATOM 1463 C CA . LEU A 1 183 ? -14.629 -1.770 -9.823 1.00 97.88 183 LEU A CA 1
ATOM 1464 C C . LEU A 1 183 ? -15.367 -0.528 -9.294 1.00 97.88 183 LEU A C 1
ATOM 1466 O O . LEU A 1 183 ? -15.430 -0.336 -8.080 1.00 97.88 183 LEU A O 1
ATOM 1470 N N . THR A 1 184 ? -16.011 0.243 -10.175 1.00 98.00 184 THR A N 1
ATOM 1471 C CA . THR A 1 184 ? -16.904 1.367 -9.845 1.00 98.00 184 THR A CA 1
ATOM 1472 C C . THR A 1 184 ? -18.023 0.923 -8.901 1.00 98.00 184 THR A C 1
ATOM 1474 O O . THR A 1 184 ? -18.272 1.566 -7.880 1.00 98.00 184 THR A O 1
ATOM 1477 N N . HIS A 1 185 ? -18.683 -0.202 -9.205 1.00 96.69 185 HIS A N 1
ATOM 1478 C CA . HIS A 1 185 ? -19.749 -0.747 -8.363 1.00 96.69 185 HIS A CA 1
ATOM 1479 C C . HIS A 1 185 ? -19.244 -1.090 -6.955 1.00 96.69 185 HIS A C 1
ATOM 1481 O O . HIS A 1 185 ? -19.837 -0.682 -5.955 1.00 96.69 185 HIS A O 1
ATOM 1487 N N . ALA A 1 186 ? -18.111 -1.787 -6.873 1.00 96.44 186 ALA A N 1
ATOM 1488 C CA . ALA A 1 186 ? -17.482 -2.128 -5.606 1.00 96.44 186 ALA A CA 1
ATOM 1489 C C . ALA A 1 186 ? -17.060 -0.882 -4.804 1.00 96.44 186 ALA A C 1
ATOM 1491 O O . ALA A 1 186 ? -17.291 -0.835 -3.596 1.00 96.44 186 ALA A O 1
ATOM 1492 N N . MET A 1 187 ? -16.536 0.161 -5.457 1.00 96.50 187 MET A N 1
ATOM 1493 C CA . MET A 1 187 ? -16.236 1.442 -4.804 1.00 96.50 187 MET A CA 1
ATOM 1494 C C . MET A 1 187 ? -17.474 2.099 -4.197 1.00 96.50 187 MET A C 1
ATOM 1496 O O . MET A 1 187 ? -17.437 2.513 -3.039 1.00 96.50 187 MET A O 1
ATOM 1500 N N . THR A 1 188 ? -18.591 2.128 -4.925 1.00 95.25 188 THR A N 1
ATOM 1501 C CA . THR A 1 188 ? -19.865 2.628 -4.391 1.00 95.25 188 THR A CA 1
ATOM 1502 C C . THR A 1 188 ? -20.322 1.821 -3.170 1.00 95.25 188 THR A C 1
ATOM 1504 O O . THR A 1 188 ? -20.776 2.395 -2.178 1.00 95.25 188 THR A O 1
ATOM 1507 N N . ASN A 1 189 ? -20.158 0.496 -3.181 1.00 94.50 189 ASN A N 1
ATOM 1508 C CA . ASN A 1 189 ? -20.506 -0.321 -2.018 1.00 94.50 189 ASN A CA 1
ATOM 1509 C C . ASN A 1 189 ? -19.580 -0.045 -0.816 1.00 94.50 189 ASN A C 1
ATOM 1511 O O . ASN A 1 189 ? -20.067 0.025 0.317 1.00 94.50 189 ASN A O 1
ATOM 1515 N N . ILE A 1 190 ? -18.276 0.161 -1.042 1.00 94.44 190 ILE A N 1
ATOM 1516 C CA . ILE A 1 190 ? -17.303 0.552 -0.006 1.00 94.44 190 ILE A CA 1
ATOM 1517 C C . ILE A 1 190 ? -17.690 1.896 0.622 1.00 94.44 190 ILE A C 1
ATOM 1519 O O . ILE A 1 190 ? -17.719 2.016 1.850 1.00 94.44 190 ILE A O 1
ATOM 1523 N N . GLU A 1 191 ? -18.023 2.897 -0.190 1.00 92.81 191 GLU A N 1
ATOM 1524 C CA . GLU A 1 191 ? -18.423 4.222 0.291 1.00 92.81 191 GLU A CA 1
ATOM 1525 C C . GLU A 1 191 ? -19.663 4.157 1.184 1.00 92.81 191 GLU A C 1
ATOM 1527 O O . GLU A 1 191 ? -19.650 4.665 2.311 1.00 92.81 191 GLU A O 1
ATOM 1532 N N . ASN A 1 192 ? -20.706 3.478 0.703 1.00 91.12 192 ASN A N 1
ATOM 1533 C CA . ASN A 1 192 ? -21.989 3.377 1.393 1.00 91.12 192 ASN A CA 1
ATOM 1534 C C . ASN A 1 192 ? -21.890 2.565 2.689 1.00 91.12 192 ASN A C 1
ATOM 1536 O O . ASN A 1 192 ? -22.501 2.908 3.704 1.00 91.12 192 ASN A O 1
ATOM 1540 N N . SER A 1 193 ? -21.109 1.485 2.666 1.00 90.38 193 SER A N 1
ATOM 1541 C CA . SER A 1 193 ? -21.134 0.482 3.732 1.00 90.38 193 SER A CA 1
ATOM 1542 C C . SER A 1 193 ? -20.035 0.709 4.770 1.00 90.38 193 SER A C 1
ATOM 1544 O O . SER A 1 193 ? -20.280 0.578 5.974 1.00 90.38 193 SER A O 1
ATOM 1546 N N . PHE A 1 194 ? -18.835 1.091 4.323 1.00 91.56 194 PHE A N 1
ATOM 1547 C CA . PHE A 1 194 ? -17.655 1.236 5.171 1.00 91.56 194 PHE A CA 1
ATOM 1548 C C . PHE A 1 194 ? -17.268 2.689 5.401 1.00 91.56 194 PHE A C 1
ATOM 1550 O O . PHE A 1 194 ? -17.157 3.085 6.561 1.00 91.56 194 PHE A O 1
ATOM 1557 N N . LEU A 1 195 ? -17.083 3.499 4.354 1.00 92.19 195 LEU A N 1
ATOM 1558 C CA . LEU A 1 195 ? -16.540 4.853 4.528 1.00 92.19 195 LEU A CA 1
ATOM 1559 C C . LEU A 1 195 ? -17.527 5.790 5.205 1.00 92.19 195 LEU A C 1
ATOM 1561 O O . LEU A 1 195 ? -17.129 6.509 6.119 1.00 92.19 195 LEU A O 1
ATOM 1565 N N . LYS A 1 196 ? -18.808 5.753 4.821 1.00 90.25 196 LYS A N 1
ATOM 1566 C CA . LYS A 1 196 ? -19.865 6.608 5.391 1.00 90.25 196 LYS A CA 1
ATOM 1567 C C . LYS A 1 196 ? -19.448 8.086 5.424 1.00 90.25 196 LYS A C 1
ATOM 1569 O O . LYS A 1 196 ? -19.606 8.773 6.437 1.00 90.25 196 LYS A O 1
ATOM 1574 N N . GLY A 1 197 ? -18.855 8.539 4.319 1.00 91.00 197 GLY A N 1
ATOM 1575 C CA . GLY A 1 197 ? -18.368 9.904 4.125 1.00 91.00 197 GLY A CA 1
ATOM 1576 C C . GLY A 1 197 ? -16.982 10.216 4.699 1.00 91.00 197 GLY A C 1
ATOM 1577 O O . GLY A 1 197 ? -16.516 11.333 4.497 1.00 91.00 197 GLY A O 1
ATOM 1578 N N . ASP A 1 198 ? -16.328 9.288 5.407 1.00 91.62 198 ASP A N 1
ATOM 1579 C CA . ASP A 1 198 ? -14.963 9.495 5.911 1.00 91.62 198 ASP A CA 1
ATOM 1580 C C . ASP A 1 198 ? -13.926 9.455 4.777 1.00 91.62 198 ASP A C 1
ATOM 1582 O O . ASP A 1 198 ? -14.028 8.655 3.842 1.00 91.62 198 ASP A O 1
ATOM 1586 N N . LEU A 1 199 ? -12.882 10.274 4.912 1.00 93.12 199 LEU A N 1
ATOM 1587 C CA . LEU A 1 199 ? -11.663 10.171 4.117 1.00 93.12 199 LEU A CA 1
ATOM 1588 C C . LEU A 1 199 ? -11.031 8.776 4.286 1.00 93.12 199 LEU A C 1
ATOM 1590 O O . LEU A 1 199 ? -11.088 8.170 5.361 1.00 93.12 199 LEU A O 1
ATOM 1594 N N . CYS A 1 200 ? -10.401 8.267 3.224 1.00 93.75 200 CYS A N 1
ATOM 1595 C CA . CYS A 1 200 ? -9.842 6.915 3.200 1.00 93.75 200 CYS A CA 1
ATOM 1596 C C . CYS A 1 200 ? -8.531 6.834 2.420 1.00 93.75 200 CYS A C 1
ATOM 1598 O O . CYS A 1 200 ? -8.372 7.539 1.424 1.00 93.75 200 CYS A O 1
ATOM 1600 N N . LYS A 1 201 ? -7.636 5.943 2.862 1.00 94.12 201 LYS A N 1
ATOM 1601 C CA . LYS A 1 201 ? -6.462 5.487 2.118 1.00 94.12 201 LYS A CA 1
ATOM 1602 C C . LYS A 1 201 ? -6.737 4.149 1.427 1.00 94.12 201 LYS A C 1
ATOM 1604 O O . LYS A 1 201 ? -6.871 3.123 2.087 1.00 94.12 201 LYS A O 1
ATOM 1609 N N . PHE A 1 202 ? -6.748 4.148 0.105 1.00 96.94 202 PHE A N 1
ATOM 1610 C CA . PHE A 1 202 ? -6.797 2.953 -0.724 1.00 96.94 202 PHE A CA 1
ATOM 1611 C C . PHE A 1 202 ? -5.387 2.475 -1.054 1.00 96.94 202 PHE A C 1
ATOM 1613 O O . PHE A 1 202 ? -4.530 3.261 -1.454 1.00 96.94 202 PHE A O 1
ATOM 1620 N N . ILE A 1 203 ? -5.147 1.181 -0.882 1.00 96.31 203 ILE A N 1
ATOM 1621 C CA . ILE A 1 203 ? -3.897 0.511 -1.220 1.00 96.31 203 ILE A CA 1
ATOM 1622 C C . ILE A 1 203 ? -4.243 -0.596 -2.213 1.00 96.31 203 ILE A C 1
ATOM 1624 O O . ILE A 1 203 ? -4.849 -1.600 -1.841 1.00 96.31 203 ILE A O 1
ATOM 1628 N N . PHE A 1 204 ? -3.880 -0.398 -3.476 1.00 98.00 204 PHE A N 1
ATOM 1629 C CA . PHE A 1 204 ? -4.154 -1.340 -4.555 1.00 98.00 204 PHE A CA 1
ATOM 1630 C C . PHE A 1 204 ? -2.950 -2.249 -4.806 1.00 98.00 204 PHE A C 1
ATOM 1632 O O . PHE A 1 204 ? -1.827 -1.779 -5.003 1.00 98.00 204 PHE A O 1
ATOM 1639 N N . GLY A 1 205 ? -3.208 -3.555 -4.805 1.00 95.31 205 GLY A N 1
ATOM 1640 C CA . GLY A 1 205 ? -2.233 -4.617 -5.034 1.00 95.31 205 GLY A CA 1
ATOM 1641 C C . GLY A 1 205 ? -2.883 -5.849 -5.670 1.00 95.31 205 GLY A C 1
ATOM 1642 O O . GLY A 1 205 ? -3.812 -5.734 -6.474 1.00 95.31 205 GLY A O 1
ATOM 1643 N N . GLY A 1 206 ? -2.408 -7.041 -5.308 1.00 90.75 206 GLY A N 1
ATOM 1644 C CA . GLY A 1 206 ? -2.741 -8.299 -5.985 1.00 90.75 206 GLY A CA 1
ATOM 1645 C C . GLY A 1 206 ? -1.729 -8.616 -7.086 1.00 90.75 206 GLY A C 1
ATOM 1646 O O . GLY A 1 206 ? -0.576 -8.232 -6.954 1.00 90.75 206 GLY A O 1
ATOM 1647 N N . GLY A 1 207 ? -2.156 -9.311 -8.145 1.00 92.88 207 GLY A N 1
ATOM 1648 C CA . GLY A 1 207 ? -1.329 -9.755 -9.277 1.00 92.88 207 GLY A CA 1
ATOM 1649 C C . GLY A 1 207 ? -0.424 -8.665 -9.868 1.00 92.88 207 GLY A C 1
ATOM 1650 O O . GLY A 1 207 ? 0.672 -8.430 -9.382 1.00 92.88 207 GLY A O 1
ATOM 1651 N N . GLU A 1 208 ? -0.826 -8.028 -10.966 1.00 96.69 208 GLU A N 1
ATOM 1652 C CA . GLU A 1 208 ? -0.218 -6.765 -11.403 1.00 96.69 208 GLU A CA 1
ATOM 1653 C C . GLU A 1 208 ? -1.337 -5.780 -11.760 1.00 96.69 208 GLU A C 1
ATOM 1655 O O . GLU A 1 208 ? -1.917 -5.892 -12.846 1.00 96.69 208 GLU A O 1
ATOM 1660 N N . PRO A 1 209 ? -1.669 -4.824 -10.871 1.00 97.19 209 PRO A N 1
ATOM 1661 C CA . PRO A 1 209 ? -2.769 -3.889 -11.093 1.00 97.19 209 PRO A CA 1
ATOM 1662 C C . PRO A 1 209 ? -2.662 -3.140 -12.420 1.00 97.19 209 PRO A C 1
ATOM 1664 O O . PRO A 1 209 ? -3.651 -3.013 -13.138 1.00 97.19 209 PRO A O 1
ATOM 1667 N N . THR A 1 210 ? -1.454 -2.709 -12.794 1.00 97.44 210 THR A N 1
ATOM 1668 C CA . THR A 1 210 ? -1.235 -1.869 -13.983 1.00 97.44 210 THR A CA 1
ATOM 1669 C C . THR A 1 210 ? -1.354 -2.617 -15.312 1.00 97.44 210 THR A C 1
ATOM 1671 O O . THR A 1 210 ? -1.345 -1.995 -16.375 1.00 97.44 210 THR A O 1
ATOM 1674 N N . MET A 1 211 ? -1.493 -3.947 -15.273 1.00 95.88 211 MET A N 1
ATOM 1675 C CA . MET A 1 211 ? -1.818 -4.757 -16.448 1.00 95.88 211 MET A CA 1
ATOM 1676 C C . MET A 1 211 ? -3.313 -4.748 -16.773 1.00 95.88 211 MET A C 1
ATOM 1678 O O . MET A 1 211 ? -3.673 -5.049 -17.911 1.00 95.88 211 MET A O 1
ATOM 1682 N N . ASN A 1 212 ? -4.179 -4.402 -15.814 1.00 97.44 212 ASN A N 1
ATOM 1683 C CA . ASN A 1 212 ? -5.596 -4.227 -16.097 1.00 97.44 212 ASN A CA 1
ATOM 1684 C C . ASN A 1 212 ? -5.788 -2.953 -16.948 1.00 97.44 212 ASN A C 1
ATOM 1686 O O . ASN A 1 212 ? -5.424 -1.873 -16.477 1.00 97.44 212 ASN A O 1
ATOM 1690 N N . PRO A 1 213 ? -6.354 -3.050 -18.170 1.00 97.12 213 PRO A N 1
ATOM 1691 C CA . PRO A 1 213 ? -6.524 -1.899 -19.059 1.00 97.12 213 PRO A CA 1
ATOM 1692 C C . PRO A 1 213 ? -7.369 -0.774 -18.445 1.00 97.12 213 PRO A C 1
ATOM 1694 O O . PRO A 1 213 ? -7.122 0.388 -18.748 1.00 97.12 213 PRO A O 1
ATOM 1697 N N . ASP A 1 214 ? -8.290 -1.108 -17.539 1.00 98.06 214 ASP A N 1
ATOM 1698 C CA . ASP A 1 214 ? -9.197 -0.152 -16.898 1.00 98.06 214 ASP A CA 1
ATOM 1699 C C . ASP A 1 214 ? -8.616 0.460 -15.606 1.00 98.06 214 ASP A C 1
ATOM 1701 O O . ASP A 1 214 ? -9.249 1.304 -14.972 1.00 98.06 214 ASP A O 1
ATOM 1705 N N . PHE A 1 215 ? -7.426 0.036 -15.159 1.00 98.50 215 PHE A N 1
ATOM 1706 C CA . PHE A 1 215 ? -6.926 0.391 -13.826 1.00 98.50 215 PHE A CA 1
ATOM 1707 C C . PHE A 1 215 ? -6.604 1.878 -13.661 1.00 98.50 215 PHE A C 1
ATOM 1709 O O . PHE A 1 215 ? -6.902 2.449 -12.614 1.00 98.50 215 PHE A O 1
ATOM 1716 N N . LEU A 1 216 ? -6.010 2.520 -14.668 1.00 98.56 216 LEU A N 1
ATOM 1717 C CA . LEU A 1 216 ? -5.691 3.947 -14.579 1.00 98.56 216 LEU A CA 1
ATOM 1718 C C . LEU A 1 216 ? -6.965 4.801 -14.507 1.00 98.56 216 LEU A C 1
ATOM 1720 O O . LEU A 1 216 ? -7.040 5.718 -13.690 1.00 98.56 216 LEU A O 1
ATOM 1724 N N . ASP A 1 217 ? -7.983 4.461 -15.298 1.00 98.62 217 ASP A N 1
ATOM 1725 C CA . ASP A 1 217 ? -9.282 5.140 -15.258 1.00 98.62 217 ASP A CA 1
ATOM 1726 C C . ASP A 1 217 ? -10.004 4.893 -13.935 1.00 98.62 217 ASP A C 1
ATOM 1728 O O . ASP A 1 217 ? -10.565 5.821 -13.353 1.00 98.62 217 ASP A O 1
ATOM 1732 N N . PHE A 1 218 ? -9.891 3.684 -13.389 1.00 98.69 218 PHE A N 1
ATOM 1733 C CA . PHE A 1 218 ? -10.374 3.389 -12.049 1.00 98.69 218 PHE A CA 1
ATOM 1734 C C . PHE A 1 218 ? -9.674 4.237 -10.973 1.00 98.69 218 PHE A C 1
ATOM 1736 O O . PHE A 1 218 ? -10.340 4.818 -10.120 1.00 98.69 218 PHE A O 1
ATOM 1743 N N . VAL A 1 219 ? -8.345 4.383 -11.017 1.00 98.69 219 VAL A N 1
ATOM 1744 C CA . VAL A 1 219 ? -7.604 5.238 -10.071 1.00 98.69 219 VAL A CA 1
ATOM 1745 C C . VAL A 1 219 ? -8.040 6.703 -10.181 1.00 98.69 219 VAL A C 1
ATOM 1747 O O . VAL A 1 219 ? -8.217 7.363 -9.155 1.00 98.69 219 VAL A O 1
ATOM 1750 N N . ARG A 1 220 ? -8.268 7.208 -11.400 1.00 98.50 220 ARG A N 1
ATOM 1751 C CA . ARG A 1 220 ? -8.813 8.558 -11.625 1.00 98.50 220 ARG A CA 1
ATOM 1752 C C . ARG A 1 220 ? -10.209 8.714 -11.034 1.00 98.50 220 ARG A C 1
ATOM 1754 O O . ARG A 1 220 ? -10.484 9.732 -10.402 1.00 98.50 220 ARG A O 1
ATOM 1761 N N . GLU A 1 221 ? -11.067 7.710 -11.198 1.00 98.12 221 GLU A N 1
ATOM 1762 C CA . GLU A 1 221 ? -12.405 7.689 -10.605 1.00 98.12 221 GLU A CA 1
ATOM 1763 C C . GLU A 1 221 ? -12.337 7.735 -9.071 1.00 98.12 221 GLU A C 1
ATOM 1765 O O . GLU A 1 221 ? -12.996 8.569 -8.452 1.00 98.12 221 GLU A O 1
ATOM 1770 N N . VAL A 1 222 ? -11.494 6.900 -8.449 1.00 97.94 222 VAL A N 1
ATOM 1771 C CA . VAL A 1 222 ? -11.283 6.889 -6.989 1.00 97.94 222 VAL A CA 1
ATOM 1772 C C . VAL A 1 222 ? -10.767 8.237 -6.493 1.00 97.94 222 VAL A C 1
ATOM 1774 O O . VAL A 1 222 ? -11.253 8.745 -5.486 1.00 97.94 222 VAL A O 1
ATOM 1777 N N . HIS A 1 223 ? -9.821 8.847 -7.209 1.00 95.75 223 HIS A N 1
ATOM 1778 C CA . HIS A 1 223 ? -9.293 10.164 -6.860 1.00 95.75 223 HIS A CA 1
ATOM 1779 C C . HIS A 1 223 ? -10.362 11.261 -6.986 1.00 95.75 223 HIS A C 1
ATOM 1781 O O . HIS A 1 223 ? -10.402 12.183 -6.174 1.00 95.75 223 HIS A O 1
ATOM 1787 N N . GLY A 1 224 ? -11.237 11.171 -7.992 1.00 96.38 224 GLY A N 1
ATOM 1788 C CA . GLY A 1 224 ? -12.328 12.120 -8.228 1.00 96.38 224 GLY A CA 1
ATOM 1789 C C . GLY A 1 224 ? -13.490 12.025 -7.232 1.00 96.38 224 GLY A C 1
ATOM 1790 O O . GLY A 1 224 ? -14.295 12.953 -7.151 1.00 96.38 224 GLY A O 1
ATOM 1791 N N . ARG A 1 225 ? -13.586 10.939 -6.456 1.00 94.88 225 ARG A N 1
ATOM 1792 C CA . ARG A 1 225 ? -14.599 10.769 -5.405 1.00 94.88 225 ARG A CA 1
ATOM 1793 C C . ARG A 1 225 ? -14.225 11.608 -4.177 1.00 94.88 225 ARG A C 1
ATOM 1795 O O . ARG A 1 225 ? -13.187 11.397 -3.551 1.00 94.88 225 ARG A O 1
ATOM 1802 N N . VAL A 1 226 ? -15.074 12.584 -3.847 1.00 92.62 226 VAL A N 1
ATOM 1803 C CA . VAL A 1 226 ? -14.852 13.531 -2.743 1.00 92.62 226 VAL A CA 1
ATOM 1804 C C . VAL A 1 226 ? -15.503 13.004 -1.454 1.00 92.62 226 VAL A C 1
ATOM 1806 O O . VAL A 1 226 ? -16.724 12.819 -1.427 1.00 92.62 226 VAL A O 1
ATOM 1809 N N . PRO A 1 227 ? -14.745 12.793 -0.362 1.00 92.00 227 PRO A N 1
ATOM 1810 C CA . PRO A 1 227 ? -15.305 12.377 0.917 1.00 92.00 227 PRO A CA 1
ATOM 1811 C C . PRO A 1 227 ? -16.188 13.472 1.527 1.00 92.00 227 PRO A C 1
ATOM 1813 O O . PRO A 1 227 ? -15.758 14.608 1.724 1.00 92.00 227 PRO A O 1
ATOM 1816 N N . VAL A 1 228 ? -17.414 13.113 1.916 1.00 93.25 228 VAL A N 1
ATOM 1817 C CA . VAL A 1 228 ? -18.416 14.050 2.464 1.00 93.25 228 VAL A CA 1
ATOM 1818 C C . VAL A 1 228 ? -17.920 14.811 3.701 1.00 93.25 228 VAL A C 1
ATOM 1820 O O . VAL A 1 228 ? -18.226 15.990 3.862 1.00 93.25 228 VAL A O 1
ATOM 1823 N N . LYS A 1 229 ? -17.161 14.157 4.586 1.00 91.50 229 LYS A N 1
ATOM 1824 C CA . LYS A 1 229 ? -16.666 14.765 5.833 1.00 91.50 229 LYS A CA 1
ATOM 1825 C C . LYS A 1 229 ? -15.342 15.517 5.668 1.00 91.50 229 LYS A C 1
ATOM 1827 O O . LYS A 1 229 ? -14.952 16.228 6.589 1.00 91.50 229 LYS A O 1
ATOM 1832 N N . SER A 1 230 ? -14.695 15.392 4.509 1.00 89.88 230 SER A N 1
ATOM 1833 C CA . SER A 1 230 ? -13.439 16.069 4.165 1.00 89.88 230 SER A CA 1
ATOM 1834 C C . SER A 1 230 ? -13.520 16.633 2.737 1.00 89.88 230 SER A C 1
ATOM 1836 O O . SER A 1 230 ? -12.751 16.224 1.873 1.00 89.88 230 SER A O 1
ATOM 1838 N N . PRO A 1 231 ? -14.441 17.578 2.451 1.00 90.19 231 PRO A N 1
ATOM 1839 C CA . PRO A 1 231 ? -14.778 17.987 1.081 1.00 90.19 231 PRO A CA 1
ATOM 1840 C C . PRO A 1 231 ? -13.668 18.751 0.340 1.00 90.19 231 PRO A C 1
ATOM 1842 O O . PRO A 1 231 ? -13.817 19.055 -0.840 1.00 90.19 231 PRO A O 1
ATOM 1845 N N . LYS A 1 232 ? -12.577 19.099 1.031 1.00 90.25 232 LYS A N 1
ATOM 1846 C CA . LYS A 1 232 ? -11.390 19.760 0.467 1.00 90.25 232 LYS A CA 1
ATOM 1847 C C . LYS A 1 232 ? -10.235 18.790 0.194 1.00 90.25 232 LYS A C 1
ATOM 1849 O O . LYS A 1 232 ? -9.171 19.226 -0.230 1.00 90.25 232 LYS A O 1
ATOM 1854 N N . GLU A 1 233 ? -10.423 17.503 0.466 1.00 87.81 233 GLU A N 1
ATOM 1855 C CA . GLU A 1 233 ? -9.390 16.480 0.337 1.00 87.81 233 GLU A CA 1
ATOM 1856 C C . GLU A 1 233 ? -9.855 15.362 -0.597 1.00 87.81 233 GLU A C 1
ATOM 1858 O O . GLU A 1 233 ? -11.039 15.043 -0.666 1.00 87.81 233 GLU A O 1
ATOM 1863 N N . ASN A 1 234 ? -8.914 14.740 -1.304 1.00 90.75 234 ASN A N 1
ATOM 1864 C CA . ASN A 1 234 ? -9.168 13.528 -2.078 1.00 90.75 234 ASN A CA 1
ATOM 1865 C C . ASN A 1 234 ? -8.813 12.300 -1.248 1.00 90.75 234 ASN A C 1
ATOM 1867 O O . ASN A 1 234 ? -7.917 12.352 -0.402 1.00 90.75 234 ASN A O 1
ATOM 1871 N N . HIS A 1 235 ? -9.453 11.167 -1.540 1.00 93.75 235 HIS A N 1
ATOM 1872 C CA . HIS A 1 235 ? -8.975 9.883 -1.040 1.00 93.75 235 HIS A CA 1
ATOM 1873 C C . HIS A 1 235 ? -7.491 9.685 -1.362 1.00 93.75 235 HIS A C 1
ATOM 1875 O O . HIS A 1 235 ? -7.006 10.038 -2.437 1.00 93.75 235 HIS A O 1
ATOM 1881 N N . TRP A 1 236 ? -6.764 9.099 -0.417 1.00 94.00 236 TRP A N 1
ATOM 1882 C CA . TRP A 1 236 ? -5.355 8.792 -0.611 1.00 94.00 236 TRP A CA 1
ATOM 1883 C C . TRP A 1 236 ? -5.248 7.482 -1.368 1.00 94.00 236 TRP A C 1
ATOM 1885 O O . TRP A 1 236 ? -5.891 6.506 -0.991 1.00 94.00 236 TRP A O 1
ATOM 1895 N N . ILE A 1 237 ? -4.424 7.437 -2.408 1.00 96.69 237 ILE A N 1
ATOM 1896 C CA . ILE A 1 237 ? -4.245 6.234 -3.217 1.00 96.69 237 ILE A CA 1
ATOM 1897 C C . ILE A 1 237 ? -2.780 5.833 -3.178 1.00 96.69 237 ILE A C 1
ATOM 1899 O O . ILE A 1 237 ? -1.884 6.661 -3.348 1.00 96.69 237 ILE A O 1
ATOM 1903 N N . HIS A 1 238 ? -2.544 4.549 -2.954 1.00 96.31 238 HIS A N 1
ATOM 1904 C CA . HIS A 1 238 ? -1.239 3.921 -3.018 1.00 96.31 238 HIS A CA 1
ATOM 1905 C C . HIS A 1 238 ? -1.322 2.688 -3.907 1.00 96.31 238 HIS A C 1
ATOM 1907 O O . HIS A 1 238 ? -2.256 1.900 -3.777 1.00 96.31 238 HIS A O 1
ATOM 1913 N N . VAL A 1 239 ? -0.355 2.505 -4.798 1.00 98.19 239 VAL A N 1
ATOM 1914 C CA . VAL A 1 239 ? -0.319 1.372 -5.727 1.00 98.19 239 VAL A CA 1
ATOM 1915 C C . VAL A 1 239 ? 0.979 0.605 -5.553 1.00 98.19 239 VAL A C 1
ATOM 1917 O O . VAL A 1 239 ? 2.057 1.193 -5.612 1.00 98.19 239 VAL A O 1
ATOM 1920 N N . THR A 1 240 ? 0.873 -0.710 -5.390 1.00 96.75 240 THR A N 1
ATOM 1921 C CA . THR A 1 240 ? 2.011 -1.627 -5.502 1.00 96.75 240 THR A CA 1
ATOM 1922 C C . THR A 1 240 ? 2.037 -2.227 -6.907 1.00 96.75 240 THR A C 1
ATOM 1924 O O . THR A 1 240 ? 1.020 -2.723 -7.389 1.00 96.75 240 THR A O 1
ATOM 1927 N N . THR A 1 241 ? 3.187 -2.171 -7.574 1.00 98.06 241 THR A N 1
ATOM 1928 C CA . THR A 1 241 ? 3.381 -2.610 -8.966 1.00 98.06 241 THR A CA 1
ATOM 1929 C C . THR A 1 241 ? 4.769 -3.214 -9.144 1.00 98.06 241 THR A C 1
ATOM 1931 O O . THR A 1 241 ? 5.716 -2.823 -8.469 1.00 98.06 241 THR A O 1
ATOM 1934 N N . ASN A 1 242 ? 4.925 -4.128 -10.091 1.00 96.75 242 ASN A N 1
ATOM 1935 C CA . ASN A 1 242 ? 6.204 -4.725 -10.464 1.00 96.75 242 ASN A CA 1
ATOM 1936 C C . ASN A 1 242 ? 7.048 -3.858 -11.424 1.00 96.75 242 ASN A C 1
ATOM 1938 O O . ASN A 1 242 ? 8.120 -4.283 -11.859 1.00 96.75 242 ASN A O 1
ATOM 1942 N N . GLY A 1 243 ? 6.568 -2.662 -11.792 1.00 97.44 243 GLY A N 1
ATOM 1943 C CA . GLY A 1 243 ? 7.312 -1.712 -12.629 1.00 97.44 243 GLY A CA 1
ATOM 1944 C C . GLY A 1 243 ? 7.353 -2.045 -14.123 1.00 97.44 243 GLY A C 1
ATOM 1945 O O . GLY A 1 243 ? 8.144 -1.464 -14.860 1.00 97.44 243 GLY A O 1
ATOM 1946 N N . SER A 1 244 ? 6.537 -2.990 -14.596 1.00 96.38 244 SER A N 1
ATOM 1947 C CA . SER A 1 244 ? 6.622 -3.501 -15.970 1.00 96.38 244 SER A CA 1
ATOM 1948 C C . SER A 1 244 ? 5.995 -2.615 -17.057 1.00 96.38 244 SER A C 1
ATOM 1950 O O . SER A 1 244 ? 6.161 -2.921 -18.244 1.00 96.38 244 SER A O 1
ATOM 1952 N N . ARG A 1 245 ? 5.299 -1.518 -16.725 1.00 97.88 245 ARG A N 1
ATOM 1953 C CA . ARG A 1 245 ? 4.811 -0.542 -17.725 1.00 97.88 245 ARG A CA 1
ATOM 1954 C C . ARG A 1 245 ? 5.936 0.396 -18.182 1.00 97.88 245 ARG A C 1
ATOM 1956 O O . ARG A 1 245 ? 7.062 0.319 -17.701 1.00 97.88 245 ARG A O 1
ATOM 1963 N N . LEU A 1 246 ? 5.661 1.214 -19.195 1.00 97.69 246 LEU A N 1
ATOM 1964 C CA . LEU A 1 246 ? 6.596 2.240 -19.665 1.00 97.69 246 LEU A CA 1
ATOM 1965 C C . LEU A 1 246 ? 6.526 3.496 -18.771 1.00 97.69 246 LEU A C 1
ATOM 1967 O O . LEU A 1 246 ? 5.514 3.675 -18.082 1.00 97.69 246 LEU A O 1
ATOM 1971 N N . PRO A 1 247 ? 7.561 4.359 -18.775 1.00 98.44 247 PRO A N 1
ATOM 1972 C CA . PRO A 1 247 ? 7.599 5.563 -17.946 1.00 98.44 247 PRO A CA 1
ATOM 1973 C C . PRO A 1 247 ? 6.357 6.451 -18.072 1.00 98.44 247 PRO A C 1
ATOM 1975 O O . PRO A 1 247 ? 5.855 6.935 -17.061 1.00 98.44 247 PRO A O 1
ATOM 1978 N N . GLU A 1 248 ? 5.800 6.604 -19.276 1.00 98.25 248 GLU A N 1
ATOM 1979 C CA . GLU A 1 248 ? 4.651 7.479 -19.548 1.00 98.25 248 GLU A CA 1
ATOM 1980 C C . GLU A 1 248 ? 3.419 7.068 -18.736 1.00 98.25 248 GLU A C 1
ATOM 1982 O O . GLU A 1 248 ? 2.691 7.916 -18.227 1.00 98.25 248 GLU A O 1
ATOM 1987 N N . TYR A 1 249 ? 3.217 5.761 -18.554 1.00 98.62 249 TYR A N 1
ATOM 1988 C CA . TYR A 1 249 ? 2.107 5.245 -17.758 1.00 98.62 249 TYR A CA 1
ATOM 1989 C C . TYR A 1 249 ? 2.246 5.635 -16.281 1.00 98.62 249 TYR A C 1
ATOM 1991 O O . TYR A 1 249 ? 1.273 6.031 -15.641 1.00 98.62 249 TYR A O 1
ATOM 1999 N N . TYR A 1 250 ? 3.456 5.529 -15.728 1.00 98.62 250 TYR A N 1
ATOM 2000 C CA . TYR A 1 250 ? 3.698 5.861 -14.325 1.00 98.62 250 TYR A CA 1
ATOM 2001 C C . TYR A 1 250 ? 3.720 7.373 -14.078 1.00 98.62 250 TYR A C 1
ATOM 2003 O O . TYR A 1 250 ? 3.279 7.806 -13.015 1.00 98.62 250 TYR A O 1
ATOM 2011 N N . LEU A 1 251 ? 4.169 8.171 -15.054 1.00 98.06 251 LEU A N 1
ATOM 2012 C CA . LEU A 1 251 ? 4.100 9.637 -15.012 1.00 98.06 251 LEU A CA 1
ATOM 2013 C C . LEU A 1 251 ? 2.654 10.157 -14.984 1.00 98.06 251 LEU A C 1
ATOM 2015 O O . LEU A 1 251 ? 2.389 11.210 -14.407 1.00 98.06 251 LEU A O 1
ATOM 2019 N N . ASP A 1 252 ? 1.713 9.420 -15.572 1.00 98.12 252 ASP A N 1
ATOM 2020 C CA . ASP A 1 252 ? 0.280 9.694 -15.455 1.00 98.12 252 ASP A CA 1
ATOM 2021 C C . ASP A 1 252 ? -0.254 9.235 -14.086 1.00 98.12 252 ASP A C 1
ATOM 2023 O O . ASP A 1 252 ? -0.838 10.013 -13.330 1.00 98.12 252 ASP A O 1
ATOM 2027 N N . LEU A 1 253 ? 0.047 7.990 -13.699 1.00 98.50 253 LEU A N 1
ATOM 2028 C CA . LEU A 1 253 ? -0.442 7.393 -12.455 1.00 98.50 253 LEU A CA 1
ATOM 2029 C C . LEU A 1 253 ? -0.000 8.156 -11.190 1.00 98.50 253 LEU A C 1
ATOM 2031 O O . LEU A 1 253 ? -0.801 8.322 -10.266 1.00 98.50 253 LEU A O 1
ATOM 2035 N N . ILE A 1 254 ? 1.243 8.652 -11.140 1.00 97.62 254 ILE A N 1
ATOM 2036 C CA . ILE A 1 254 ? 1.784 9.361 -9.966 1.00 97.62 254 ILE A CA 1
ATOM 2037 C C . ILE A 1 254 ? 1.031 10.661 -9.652 1.00 97.62 254 ILE A C 1
ATOM 2039 O O . ILE A 1 254 ? 1.036 11.127 -8.512 1.00 97.62 254 ILE A O 1
ATOM 2043 N N . ARG A 1 255 ? 0.307 11.232 -10.625 1.00 96.31 255 ARG A N 1
ATOM 2044 C CA . ARG A 1 255 ? -0.542 12.412 -10.396 1.00 96.31 255 ARG A CA 1
ATOM 2045 C C . ARG A 1 255 ? -1.650 12.123 -9.382 1.00 96.31 255 ARG A C 1
ATOM 2047 O O . ARG A 1 255 ? -2.061 13.029 -8.657 1.00 96.31 255 ARG A O 1
ATOM 2054 N N . TYR A 1 256 ? -2.069 10.863 -9.267 1.00 96.44 256 TYR A N 1
ATOM 2055 C CA . TYR A 1 256 ? -3.195 10.432 -8.436 1.00 96.44 256 TYR A CA 1
ATOM 2056 C C . TYR A 1 256 ? -2.782 9.557 -7.247 1.00 96.44 256 TYR A C 1
ATOM 2058 O O . TYR A 1 256 ? -3.487 9.543 -6.238 1.00 96.44 256 TYR A O 1
ATOM 2066 N N . ALA A 1 257 ? -1.655 8.842 -7.338 1.00 96.69 257 ALA A N 1
ATOM 2067 C CA . ALA A 1 257 ? -1.270 7.830 -6.359 1.00 96.69 257 ALA A CA 1
ATOM 2068 C C . ALA A 1 257 ? 0.209 7.891 -5.949 1.00 96.69 257 ALA A C 1
ATOM 2070 O O . ALA A 1 257 ? 1.084 8.204 -6.753 1.00 96.69 257 ALA A O 1
ATOM 2071 N N . GLY A 1 258 ? 0.493 7.527 -4.696 1.00 96.56 258 GLY A N 1
ATOM 2072 C CA . GLY A 1 258 ? 1.829 7.086 -4.291 1.00 96.56 258 GLY A CA 1
ATOM 2073 C C . GLY A 1 258 ? 2.133 5.700 -4.866 1.00 96.56 258 GLY A C 1
ATOM 2074 O O . GLY A 1 258 ? 1.224 4.887 -5.048 1.00 96.56 258 GLY A O 1
ATOM 2075 N N . LEU A 1 259 ? 3.402 5.425 -5.159 1.00 97.88 259 LEU A N 1
ATOM 2076 C CA . LEU A 1 259 ? 3.833 4.224 -5.869 1.00 97.88 259 LEU A CA 1
ATOM 2077 C C . LEU A 1 259 ? 4.846 3.431 -5.043 1.00 97.88 259 LEU A C 1
ATOM 2079 O O . LEU A 1 259 ? 5.835 3.973 -4.553 1.00 97.88 259 LEU A O 1
ATOM 2083 N N . THR A 1 260 ? 4.626 2.125 -4.932 1.00 96.75 260 THR A N 1
ATOM 2084 C CA . THR A 1 260 ? 5.638 1.166 -4.490 1.00 96.75 260 THR A CA 1
ATOM 2085 C C . THR A 1 260 ? 5.950 0.196 -5.615 1.00 96.75 260 THR A C 1
ATOM 2087 O O . THR A 1 260 ? 5.080 -0.533 -6.083 1.00 96.75 260 THR A O 1
ATOM 2090 N N . PHE A 1 261 ? 7.212 0.164 -6.015 1.00 98.00 261 PHE A N 1
ATOM 2091 C CA . PHE A 1 261 ? 7.739 -0.743 -7.014 1.00 98.00 261 PHE A CA 1
ATOM 2092 C C . PHE A 1 261 ? 8.336 -1.969 -6.333 1.00 98.00 261 PHE A C 1
ATOM 2094 O O . PHE A 1 261 ? 9.306 -1.833 -5.594 1.00 98.00 261 PHE A O 1
ATOM 2101 N N . SER A 1 262 ? 7.792 -3.159 -6.570 1.00 95.19 262 SER A N 1
ATOM 2102 C CA . SER A 1 262 ? 8.403 -4.411 -6.126 1.00 95.19 262 SER A CA 1
ATOM 2103 C C . SER A 1 262 ? 9.317 -4.966 -7.216 1.00 95.19 262 SER A C 1
ATOM 2105 O O . SER A 1 262 ? 8.872 -5.301 -8.314 1.00 95.19 262 SER A O 1
ATOM 2107 N N . VAL A 1 263 ? 10.613 -5.057 -6.928 1.00 97.00 263 VAL A N 1
ATOM 2108 C CA . VAL A 1 263 ? 11.601 -5.574 -7.879 1.00 97.00 263 VAL A CA 1
ATOM 2109 C C . VAL A 1 263 ? 11.688 -7.085 -7.737 1.00 97.00 263 VAL A C 1
ATOM 2111 O O . VAL A 1 263 ? 11.973 -7.601 -6.657 1.00 97.00 263 VAL A O 1
ATOM 2114 N N . HIS A 1 264 ? 11.459 -7.783 -8.847 1.00 94.56 264 HIS A N 1
ATOM 2115 C CA . HIS A 1 264 ? 11.488 -9.238 -8.929 1.00 94.56 264 HIS A CA 1
ATOM 2116 C C . HIS A 1 264 ? 12.601 -9.669 -9.884 1.00 94.56 264 HIS A C 1
ATOM 2118 O O . HIS A 1 264 ? 12.427 -9.638 -11.104 1.00 94.56 264 HIS A O 1
ATOM 2124 N N . PHE A 1 265 ? 13.739 -10.090 -9.333 1.00 94.38 265 PHE A N 1
ATOM 2125 C CA . PHE A 1 265 ? 14.944 -10.364 -10.115 1.00 94.38 265 PHE A CA 1
ATOM 2126 C C . PHE A 1 265 ? 14.834 -11.516 -11.136 1.00 94.38 265 PHE A C 1
ATOM 2128 O O . PHE A 1 265 ? 15.704 -11.671 -11.987 1.00 94.38 265 PHE A O 1
ATOM 2135 N N . GLU A 1 266 ? 13.796 -12.353 -11.061 1.00 93.88 266 GLU A N 1
ATOM 2136 C CA . GLU A 1 266 ? 13.529 -13.399 -12.063 1.00 93.88 266 GLU A CA 1
ATOM 2137 C C . GLU A 1 266 ? 12.978 -12.840 -13.388 1.00 93.88 266 GLU A C 1
ATOM 2139 O O . GLU A 1 266 ? 13.060 -13.515 -14.410 1.00 93.88 266 GLU A O 1
ATOM 2144 N N . PHE A 1 267 ? 12.395 -11.633 -13.378 1.00 94.81 267 PHE A N 1
ATOM 2145 C CA . PHE A 1 267 ? 11.625 -11.112 -14.518 1.00 94.81 267 PHE A CA 1
ATOM 2146 C C . PHE A 1 267 ? 11.860 -9.637 -14.845 1.00 94.81 267 PHE A C 1
ATOM 2148 O O . PHE A 1 267 ? 11.577 -9.225 -15.971 1.00 94.81 267 PHE A O 1
ATOM 2155 N N . TYR A 1 268 ? 12.309 -8.818 -13.888 1.00 95.88 268 TYR A N 1
ATOM 2156 C CA . TYR A 1 268 ? 12.469 -7.387 -14.137 1.00 95.88 268 TYR A CA 1
ATOM 2157 C C . TYR A 1 268 ? 13.502 -7.121 -15.242 1.00 95.88 268 TYR A C 1
ATOM 2159 O O . TYR A 1 268 ? 14.487 -7.840 -15.397 1.00 95.88 268 TYR A O 1
ATOM 2167 N N . ASN A 1 269 ? 13.285 -6.054 -16.004 1.00 96.81 269 ASN A N 1
ATOM 2168 C CA . ASN A 1 269 ? 14.288 -5.531 -16.920 1.00 96.81 269 ASN A CA 1
ATOM 2169 C C . ASN A 1 269 ? 14.946 -4.317 -16.257 1.00 96.81 269 ASN A C 1
ATOM 2171 O O . ASN A 1 269 ? 14.278 -3.306 -16.040 1.00 96.81 269 ASN A O 1
ATOM 2175 N N . LYS A 1 270 ? 16.236 -4.434 -15.928 1.00 96.88 270 LYS A N 1
ATOM 2176 C CA . LYS A 1 270 ? 16.988 -3.421 -15.177 1.00 96.88 270 LYS A CA 1
ATOM 2177 C C . LYS A 1 270 ? 17.004 -2.057 -15.868 1.00 96.88 270 LYS A C 1
ATOM 2179 O O . LYS A 1 270 ? 16.668 -1.063 -15.235 1.00 96.88 270 LYS A O 1
ATOM 2184 N N . GLU A 1 271 ? 17.324 -2.009 -17.160 1.00 97.00 271 GLU A N 1
ATOM 2185 C CA . GLU A 1 271 ? 17.395 -0.758 -17.932 1.00 97.00 271 GLU A CA 1
ATOM 2186 C C . GLU A 1 271 ? 16.043 -0.042 -17.973 1.00 97.00 271 GLU A C 1
ATOM 2188 O O . GLU A 1 271 ? 15.938 1.140 -17.643 1.00 97.00 271 GLU A O 1
ATOM 2193 N N . LYS A 1 272 ? 14.976 -0.778 -18.303 1.00 97.12 272 LYS A N 1
ATOM 2194 C CA . LYS A 1 272 ? 13.611 -0.248 -18.313 1.00 97.12 272 LYS A CA 1
ATOM 2195 C C . LYS A 1 272 ? 13.182 0.223 -16.927 1.00 97.12 272 LYS A C 1
ATOM 2197 O O . LYS A 1 272 ? 12.535 1.260 -16.810 1.00 97.12 272 LYS A O 1
ATOM 2202 N N . PHE A 1 273 ? 13.530 -0.529 -15.886 1.00 98.25 273 PHE A N 1
ATOM 2203 C CA . PHE A 1 273 ? 13.202 -0.174 -14.513 1.00 98.25 273 PHE A CA 1
ATOM 2204 C C . PHE A 1 273 ? 13.885 1.133 -14.092 1.00 98.25 273 PHE A C 1
ATOM 2206 O O . PHE A 1 273 ? 13.213 2.040 -13.606 1.00 98.25 273 PHE A O 1
ATOM 2213 N N . LEU A 1 274 ? 15.188 1.276 -14.357 1.00 98.50 274 LEU A N 1
ATOM 2214 C CA . LEU A 1 274 ? 15.925 2.514 -14.092 1.00 98.50 274 LEU A CA 1
ATOM 2215 C C . LEU A 1 274 ? 15.371 3.693 -14.902 1.00 98.50 274 LEU A C 1
ATOM 2217 O O . LEU A 1 274 ? 15.253 4.787 -14.361 1.00 98.50 274 LEU A O 1
ATOM 2221 N N . ALA A 1 275 ? 14.942 3.478 -16.151 1.00 98.44 275 ALA A N 1
ATOM 2222 C CA . ALA A 1 275 ? 14.286 4.517 -16.947 1.00 98.44 275 ALA A CA 1
ATOM 2223 C C . ALA A 1 275 ? 12.946 4.976 -16.336 1.00 98.44 275 ALA A C 1
ATOM 2225 O O . ALA A 1 275 ? 12.655 6.175 -16.319 1.00 98.44 275 ALA A O 1
ATOM 2226 N N . VAL A 1 276 ? 12.140 4.049 -15.802 1.00 98.62 276 VAL A N 1
ATOM 2227 C CA . VAL A 1 276 ? 10.889 4.371 -15.090 1.00 98.62 276 VAL A CA 1
ATOM 2228 C C . VAL A 1 276 ? 11.179 5.189 -13.836 1.00 98.62 276 VAL A C 1
ATOM 2230 O O . VAL A 1 276 ? 10.617 6.273 -13.679 1.00 98.62 276 VAL A O 1
ATOM 2233 N N . ILE A 1 277 ? 12.064 4.702 -12.962 1.00 98.56 277 ILE A N 1
ATOM 2234 C CA . ILE A 1 277 ? 12.381 5.389 -11.705 1.00 98.56 277 ILE A CA 1
ATOM 2235 C C . ILE A 1 277 ? 13.018 6.752 -11.984 1.00 98.56 277 ILE A C 1
ATOM 2237 O O . ILE A 1 277 ? 12.552 7.750 -11.441 1.00 98.56 277 ILE A O 1
ATOM 2241 N N . GLY A 1 278 ? 13.995 6.811 -12.892 1.00 98.31 278 GLY A N 1
ATOM 2242 C CA . GLY A 1 278 ? 14.657 8.041 -13.324 1.00 98.31 278 GLY A CA 1
ATOM 2243 C C . GLY A 1 278 ? 13.672 9.094 -13.835 1.00 98.31 278 GLY A C 1
ATOM 2244 O O . GLY A 1 278 ? 13.738 10.255 -13.438 1.00 98.31 278 GLY A O 1
ATOM 2245 N N . SER A 1 279 ? 12.696 8.690 -14.653 1.00 98.31 279 SER A N 1
ATOM 2246 C CA . SER A 1 279 ? 11.664 9.610 -15.151 1.00 98.31 279 SER A CA 1
ATOM 2247 C C . SER A 1 279 ? 10.789 10.165 -14.024 1.00 98.31 279 SER A C 1
ATOM 2249 O O . SER A 1 279 ? 10.464 11.351 -14.020 1.00 98.31 279 SER A O 1
ATOM 2251 N N . LEU A 1 280 ? 10.423 9.327 -13.050 1.00 98.12 280 LEU A N 1
ATOM 2252 C CA . LEU A 1 280 ? 9.565 9.727 -11.936 1.00 98.12 280 LEU A CA 1
ATOM 2253 C C . LEU A 1 280 ? 10.274 10.652 -10.942 1.00 98.12 280 LEU A C 1
ATOM 2255 O O . LEU A 1 280 ? 9.685 11.652 -10.534 1.00 98.12 280 LEU A O 1
ATOM 2259 N N . VAL A 1 281 ? 11.524 10.352 -10.567 1.00 96.75 281 VAL A N 1
ATOM 2260 C CA . VAL A 1 281 ? 12.295 11.207 -9.644 1.00 96.75 281 VAL A CA 1
ATOM 2261 C C . VAL A 1 281 ? 12.534 12.582 -10.268 1.00 96.75 281 VAL A C 1
ATOM 2263 O O . VAL A 1 281 ? 12.294 13.599 -9.624 1.00 96.75 281 VAL A O 1
ATOM 2266 N N . GLN A 1 282 ? 12.852 12.626 -11.565 1.00 96.62 282 GLN A N 1
ATOM 2267 C CA . GLN A 1 282 ? 13.022 13.877 -12.303 1.00 96.62 282 GLN A CA 1
ATOM 2268 C C . GLN A 1 282 ? 11.721 14.672 -12.439 1.00 96.62 282 GLN A C 1
ATOM 2270 O O . GLN A 1 282 ? 11.736 15.898 -12.335 1.00 96.62 282 GLN A O 1
ATOM 2275 N N . ALA A 1 283 ? 10.587 14.001 -12.657 1.00 96.19 283 ALA A N 1
ATOM 2276 C CA . ALA A 1 283 ? 9.289 14.667 -12.676 1.00 96.19 283 ALA A CA 1
ATOM 2277 C C . ALA A 1 283 ? 8.961 15.279 -11.307 1.00 96.19 283 ALA A C 1
ATOM 2279 O O . ALA A 1 283 ? 8.568 16.440 -11.241 1.00 96.19 283 ALA A O 1
ATOM 2280 N N . LYS A 1 284 ? 9.192 14.549 -10.207 1.00 95.12 284 LYS A N 1
ATOM 2281 C CA . LYS A 1 284 ? 8.971 15.069 -8.849 1.00 95.12 284 LYS A CA 1
ATOM 2282 C C . LYS A 1 284 ? 9.882 16.240 -8.490 1.00 95.12 284 LYS A C 1
ATOM 2284 O O . LYS A 1 284 ? 9.407 17.183 -7.867 1.00 95.12 284 LYS A O 1
ATOM 2289 N N . ALA A 1 285 ? 11.145 16.204 -8.912 1.00 93.50 285 ALA A N 1
ATOM 2290 C CA . ALA A 1 285 ? 12.084 17.304 -8.696 1.00 93.50 285 ALA A CA 1
ATOM 2291 C C . ALA A 1 285 ? 11.650 18.599 -9.415 1.00 93.50 285 ALA A C 1
ATOM 2293 O O . ALA A 1 285 ? 11.935 19.698 -8.945 1.00 93.50 285 ALA A O 1
ATOM 2294 N N . LYS A 1 286 ? 10.942 18.484 -10.550 1.00 94.12 286 LYS A N 1
ATOM 2295 C CA . LYS A 1 286 ? 10.526 19.623 -11.390 1.00 94.12 286 LYS A CA 1
ATOM 2296 C C . LYS A 1 286 ? 9.101 20.108 -11.132 1.00 94.12 286 LYS A C 1
ATOM 2298 O O . LYS A 1 286 ? 8.827 21.287 -11.336 1.00 94.12 286 LYS A O 1
ATOM 2303 N N . GLU A 1 287 ? 8.193 19.220 -10.735 1.00 94.56 287 GLU A N 1
ATOM 2304 C CA . GLU A 1 287 ? 6.770 19.504 -10.525 1.00 94.56 287 GLU A CA 1
ATOM 2305 C C . GLU A 1 287 ? 6.455 19.585 -9.014 1.00 94.56 287 GLU A C 1
ATOM 2307 O O . GLU A 1 287 ? 6.313 18.546 -8.360 1.00 94.56 287 GLU A O 1
ATOM 2312 N N . PRO A 1 288 ? 6.271 20.789 -8.427 1.00 87.31 288 PRO A N 1
ATOM 2313 C CA . PRO A 1 288 ? 6.016 20.940 -6.988 1.00 87.31 288 PRO A CA 1
ATOM 2314 C C . PRO A 1 288 ? 4.765 20.200 -6.496 1.00 87.31 288 PRO A C 1
ATOM 2316 O O . PRO A 1 288 ? 4.693 19.758 -5.354 1.00 87.31 288 PRO A O 1
ATOM 2319 N N . ASN A 1 289 ? 3.769 20.011 -7.361 1.00 87.75 289 ASN A N 1
ATOM 2320 C CA . ASN A 1 289 ? 2.559 19.239 -7.077 1.00 87.75 289 ASN A CA 1
ATOM 2321 C C . ASN A 1 289 ? 2.797 17.720 -7.010 1.00 87.75 289 ASN A C 1
ATOM 2323 O O . ASN A 1 289 ? 1.880 16.992 -6.649 1.00 87.75 289 ASN A O 1
ATOM 2327 N N . LEU A 1 290 ? 3.982 17.222 -7.366 1.00 89.75 290 LEU A N 1
ATOM 2328 C CA . LEU A 1 290 ? 4.342 15.808 -7.240 1.00 89.75 290 LEU A CA 1
ATOM 2329 C C . LEU A 1 290 ? 5.273 15.546 -6.049 1.00 89.75 290 LEU A C 1
ATOM 2331 O O . LEU A 1 290 ? 5.471 14.387 -5.679 1.00 89.75 290 LEU A O 1
ATOM 2335 N N . GLN A 1 291 ? 5.813 16.585 -5.401 1.00 81.75 291 GLN A N 1
ATOM 2336 C CA . GLN A 1 291 ? 6.803 16.439 -4.325 1.00 81.75 291 GLN A CA 1
ATOM 2337 C C . GLN A 1 291 ? 6.297 15.565 -3.162 1.00 81.75 291 GLN A C 1
ATOM 2339 O O . GLN A 1 291 ? 7.043 14.753 -2.624 1.00 81.75 291 GLN A O 1
ATOM 2344 N N . TYR A 1 292 ? 4.996 15.621 -2.859 1.00 80.31 292 TYR A N 1
ATOM 2345 C CA . TYR A 1 292 ? 4.363 14.862 -1.773 1.00 80.31 292 TYR A CA 1
ATOM 2346 C C . TYR A 1 292 ? 3.957 13.426 -2.152 1.00 80.31 292 TYR A C 1
ATOM 2348 O O . TYR A 1 292 ? 3.482 12.669 -1.305 1.00 80.31 292 TYR A O 1
ATOM 2356 N N . ARG A 1 293 ? 4.110 13.019 -3.419 1.00 89.50 293 ARG A N 1
ATOM 2357 C CA . ARG A 1 293 ? 3.765 11.663 -3.869 1.00 89.50 293 ARG A CA 1
ATOM 2358 C C . ARG A 1 293 ? 4.881 10.689 -3.513 1.00 89.50 293 ARG A C 1
ATOM 2360 O O . ARG A 1 293 ? 6.004 10.839 -3.979 1.00 89.50 293 ARG A O 1
ATOM 2367 N N . TYR A 1 294 ? 4.576 9.693 -2.692 1.00 91.50 294 TYR A N 1
ATOM 2368 C CA . TYR A 1 294 ? 5.556 8.693 -2.276 1.00 91.50 294 TYR A CA 1
ATOM 2369 C C . TYR A 1 294 ? 6.041 7.844 -3.461 1.00 91.50 294 TYR A C 1
ATOM 2371 O O . TYR A 1 294 ? 5.220 7.373 -4.249 1.00 91.50 294 TYR A O 1
ATOM 2379 N N . ILE A 1 295 ? 7.353 7.603 -3.540 1.00 95.62 295 ILE A N 1
ATOM 2380 C CA . ILE A 1 295 ? 7.964 6.579 -4.394 1.00 95.62 295 ILE A CA 1
ATOM 2381 C C . ILE A 1 295 ? 8.816 5.676 -3.508 1.00 95.62 295 ILE A C 1
ATOM 2383 O O . ILE A 1 295 ? 9.802 6.120 -2.924 1.00 95.62 295 ILE A O 1
ATOM 2387 N N . GLY A 1 296 ? 8.444 4.403 -3.426 1.00 94.06 296 GLY A N 1
ATOM 2388 C CA . GLY A 1 296 ? 9.219 3.381 -2.731 1.00 94.06 296 GLY A CA 1
ATOM 2389 C C . GLY A 1 296 ? 9.652 2.275 -3.677 1.00 94.06 296 GLY A C 1
ATOM 2390 O O . GLY A 1 296 ? 8.839 1.764 -4.441 1.00 94.06 296 GLY A O 1
ATOM 2391 N N . ILE A 1 297 ? 10.909 1.866 -3.603 1.00 96.75 297 ILE A N 1
ATOM 2392 C CA . ILE A 1 297 ? 11.449 0.710 -4.305 1.00 96.75 297 ILE A CA 1
ATOM 2393 C C . ILE A 1 297 ? 11.649 -0.382 -3.263 1.00 96.75 297 ILE A C 1
ATOM 2395 O O . ILE A 1 297 ? 12.405 -0.211 -2.312 1.00 96.75 297 ILE A O 1
ATOM 2399 N N . ARG A 1 298 ? 10.953 -1.503 -3.423 1.00 93.31 298 ARG A N 1
ATOM 2400 C CA . ARG A 1 298 ? 11.054 -2.674 -2.560 1.00 93.31 298 ARG A CA 1
ATOM 2401 C C . ARG A 1 298 ? 11.747 -3.802 -3.313 1.00 93.31 298 ARG A C 1
ATOM 2403 O O . ARG A 1 298 ? 11.162 -4.389 -4.221 1.00 93.31 298 ARG A O 1
ATOM 2410 N N . ILE A 1 299 ? 12.981 -4.114 -2.939 1.00 93.50 299 ILE A N 1
ATOM 2411 C CA . ILE A 1 299 ? 13.778 -5.155 -3.593 1.00 93.50 299 ILE A CA 1
ATOM 2412 C C . ILE A 1 299 ? 13.497 -6.501 -2.924 1.00 93.50 299 ILE A C 1
ATOM 2414 O O . ILE A 1 299 ? 13.764 -6.666 -1.735 1.00 93.50 299 ILE A O 1
ATOM 2418 N N . MET A 1 300 ? 12.945 -7.456 -3.679 1.00 90.00 300 MET A N 1
ATOM 2419 C CA . MET A 1 300 ? 12.658 -8.808 -3.191 1.00 90.00 300 MET A CA 1
ATOM 2420 C C . MET A 1 300 ? 13.897 -9.691 -3.389 1.00 90.00 300 MET A C 1
ATOM 2422 O O . MET A 1 300 ? 14.116 -10.228 -4.478 1.00 90.00 300 MET A O 1
ATOM 2426 N N . VAL A 1 301 ? 14.726 -9.818 -2.352 1.00 87.12 301 VAL A N 1
ATOM 2427 C CA . VAL A 1 301 ? 16.020 -10.513 -2.438 1.00 87.12 301 VAL A CA 1
ATOM 2428 C C . VAL A 1 301 ? 15.826 -12.007 -2.244 1.00 87.12 301 VAL A C 1
ATOM 2430 O O . VAL A 1 301 ? 15.288 -12.445 -1.231 1.00 87.12 301 VAL A O 1
ATOM 2433 N N . GLN A 1 302 ? 16.263 -12.787 -3.232 1.00 85.81 302 GLN A N 1
ATOM 2434 C CA . GLN A 1 302 ? 16.347 -14.243 -3.128 1.00 85.81 302 GLN A CA 1
ATOM 2435 C C . GLN A 1 302 ? 17.680 -14.623 -2.472 1.00 85.81 302 GLN A C 1
ATOM 2437 O O . GLN A 1 302 ? 18.660 -13.906 -2.689 1.00 85.81 302 GLN A O 1
ATOM 2442 N N . PRO A 1 303 ? 17.756 -15.746 -1.740 1.00 82.56 303 PRO A N 1
ATOM 2443 C CA . PRO A 1 303 ? 19.028 -16.249 -1.232 1.00 82.56 303 PRO A CA 1
ATOM 2444 C C . PRO A 1 303 ? 20.073 -16.383 -2.350 1.00 82.56 303 PRO A C 1
ATOM 2446 O O . PRO A 1 303 ? 19.780 -16.931 -3.415 1.00 82.56 303 PRO A O 1
ATOM 2449 N N . GLY A 1 304 ? 21.280 -15.873 -2.110 1.00 86.25 304 GLY A N 1
ATOM 2450 C CA . GLY A 1 304 ? 22.387 -15.860 -3.068 1.00 86.25 304 GLY A CA 1
ATOM 2451 C C . GLY A 1 304 ? 22.375 -14.687 -4.054 1.00 86.25 304 GLY A C 1
ATOM 2452 O O . GLY A 1 304 ? 23.192 -14.678 -4.972 1.00 86.25 304 GLY A O 1
ATOM 2453 N N . ARG A 1 305 ? 21.472 -13.707 -3.903 1.00 89.31 305 ARG A N 1
ATOM 2454 C CA . ARG A 1 305 ? 21.360 -12.538 -4.805 1.00 89.31 305 ARG A CA 1
ATOM 2455 C C . ARG A 1 305 ? 21.661 -11.201 -4.125 1.00 89.31 305 ARG A C 1
ATOM 2457 O O . ARG A 1 305 ? 21.296 -10.151 -4.651 1.00 89.31 305 ARG A O 1
ATOM 2464 N N . GLY A 1 306 ? 22.342 -11.220 -2.977 1.00 89.81 306 GLY A N 1
ATOM 2465 C CA . GLY A 1 306 ? 22.765 -10.008 -2.265 1.00 89.81 306 GLY A CA 1
ATOM 2466 C C . GLY A 1 306 ? 23.585 -9.026 -3.109 1.00 89.81 306 GLY A C 1
ATOM 2467 O O . GLY A 1 306 ? 23.296 -7.833 -3.103 1.00 89.81 306 GLY A O 1
ATOM 2468 N N . GLU A 1 307 ? 24.562 -9.508 -3.884 1.00 92.50 307 GLU A N 1
ATOM 2469 C CA . GLU A 1 307 ? 25.400 -8.640 -4.732 1.00 92.50 307 GLU A CA 1
ATOM 2470 C C . GLU A 1 307 ? 24.592 -7.928 -5.824 1.00 92.50 307 GLU A C 1
ATOM 2472 O O . GLU A 1 307 ? 24.791 -6.743 -6.084 1.00 92.50 307 GLU A O 1
ATOM 2477 N N . GLU A 1 308 ? 23.633 -8.624 -6.437 1.00 94.44 308 GLU A N 1
ATOM 2478 C CA . GLU A 1 308 ? 22.742 -8.032 -7.437 1.00 94.44 308 GLU A CA 1
ATOM 2479 C C . GLU A 1 308 ? 21.801 -6.993 -6.815 1.00 94.44 308 GLU A C 1
ATOM 2481 O O . GLU A 1 308 ? 21.541 -5.951 -7.422 1.00 94.44 308 GLU A O 1
ATOM 2486 N N . ALA A 1 309 ? 21.336 -7.240 -5.586 1.00 94.00 309 ALA A N 1
ATOM 2487 C CA . ALA A 1 309 ? 20.574 -6.264 -4.821 1.00 94.00 309 ALA A CA 1
ATOM 2488 C C . ALA A 1 309 ? 21.390 -5.014 -4.504 1.00 94.00 309 ALA A C 1
ATOM 2490 O O . ALA A 1 309 ? 20.899 -3.912 -4.746 1.00 94.00 309 ALA A O 1
ATOM 2491 N N . GLN A 1 310 ? 22.636 -5.171 -4.053 1.00 94.62 310 GLN A N 1
ATOM 2492 C CA . GLN A 1 310 ? 23.528 -4.040 -3.812 1.00 94.62 310 GLN A CA 1
ATOM 2493 C C . GLN A 1 310 ? 23.809 -3.262 -5.103 1.00 94.62 310 GLN A C 1
ATOM 2495 O O . GLN A 1 310 ? 23.642 -2.047 -5.123 1.00 94.62 310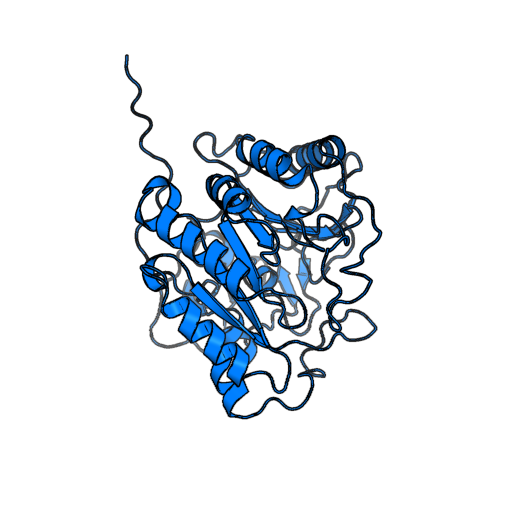 GLN A O 1
ATOM 2500 N N . SER A 1 311 ? 24.120 -3.952 -6.206 1.00 96.62 311 SER A N 1
ATOM 2501 C CA . SER A 1 311 ? 24.336 -3.307 -7.507 1.00 96.62 311 SER A CA 1
ATOM 2502 C C . SER A 1 311 ? 23.123 -2.486 -7.952 1.00 96.62 311 SER A C 1
ATOM 2504 O O . SER A 1 311 ? 23.286 -1.371 -8.440 1.00 96.62 311 SER A O 1
ATOM 2506 N N . LEU A 1 312 ? 21.902 -3.001 -7.776 1.00 97.38 312 LEU A N 1
ATOM 2507 C CA . LEU A 1 312 ? 20.697 -2.244 -8.109 1.00 97.38 312 LEU A CA 1
ATOM 2508 C C . LEU A 1 312 ? 20.499 -1.027 -7.192 1.00 97.38 312 LEU A C 1
ATOM 2510 O O . LEU A 1 312 ? 20.050 0.012 -7.669 1.00 97.38 312 LEU A O 1
ATOM 2514 N N . ILE A 1 313 ? 20.809 -1.142 -5.898 1.00 96.56 313 ILE A N 1
ATOM 2515 C CA . ILE A 1 313 ? 20.755 -0.011 -4.958 1.00 96.56 313 ILE A CA 1
ATOM 2516 C C . ILE A 1 313 ? 21.718 1.090 -5.403 1.00 96.56 313 ILE A C 1
ATOM 2518 O O . ILE A 1 313 ? 21.322 2.254 -5.438 1.00 96.56 313 ILE A O 1
ATOM 2522 N N . ASP A 1 314 ? 22.945 0.726 -5.769 1.00 97.69 314 ASP A N 1
ATOM 2523 C CA . ASP A 1 314 ? 23.965 1.675 -6.213 1.00 97.69 314 ASP A CA 1
ATOM 2524 C C . ASP A 1 314 ? 23.526 2.389 -7.498 1.00 97.69 314 ASP A C 1
ATOM 2526 O O . ASP A 1 314 ? 23.588 3.617 -7.578 1.00 97.69 314 ASP A O 1
ATOM 2530 N N . ASP A 1 315 ? 22.978 1.649 -8.467 1.00 98.44 315 ASP A N 1
ATOM 2531 C CA . ASP A 1 315 ? 22.453 2.237 -9.702 1.00 98.44 315 ASP A CA 1
ATOM 2532 C C . ASP A 1 315 ? 21.265 3.170 -9.445 1.00 98.44 315 ASP A C 1
ATOM 2534 O O . ASP A 1 315 ? 21.187 4.241 -10.045 1.00 98.44 315 ASP A O 1
ATOM 2538 N N . LEU A 1 316 ? 20.351 2.808 -8.540 1.00 98.00 316 LEU A N 1
ATOM 2539 C CA . LEU A 1 316 ? 19.231 3.670 -8.151 1.00 98.00 316 LEU A CA 1
ATOM 2540 C C . LEU A 1 316 ? 19.723 4.963 -7.495 1.00 98.00 316 LEU A C 1
ATOM 2542 O O . LEU A 1 316 ? 19.281 6.041 -7.881 1.00 98.00 316 LEU A O 1
ATOM 2546 N N . LYS A 1 317 ? 20.672 4.864 -6.560 1.00 96.56 317 LYS A N 1
ATOM 2547 C CA . LYS A 1 317 ? 21.277 6.018 -5.879 1.00 96.56 317 LYS A CA 1
ATOM 2548 C C . LYS A 1 317 ? 22.125 6.885 -6.807 1.00 96.56 317 LYS A C 1
ATOM 2550 O O . LYS A 1 317 ? 22.331 8.059 -6.521 1.00 96.56 317 LYS A O 1
ATOM 2555 N N . SER A 1 318 ? 22.595 6.335 -7.927 1.00 97.75 318 SER A N 1
ATOM 2556 C CA . SER A 1 318 ? 23.288 7.106 -8.961 1.00 97.75 318 SER A CA 1
ATOM 2557 C C . SER A 1 318 ? 22.350 7.997 -9.790 1.00 97.75 318 SER A C 1
ATOM 2559 O O . SER A 1 318 ? 22.820 8.906 -10.478 1.00 97.75 318 SER A O 1
ATOM 2561 N N . LEU A 1 319 ? 21.030 7.758 -9.741 1.00 97.56 319 LEU A N 1
ATOM 2562 C CA . LEU A 1 319 ? 20.058 8.589 -10.447 1.00 97.56 319 LEU A CA 1
ATOM 2563 C C . LEU A 1 319 ? 19.996 9.990 -9.809 1.00 97.56 319 LEU A C 1
ATOM 2565 O O . LEU A 1 319 ? 19.890 10.100 -8.585 1.00 97.56 319 LEU A O 1
ATOM 2569 N N . PRO A 1 320 ? 19.998 11.073 -10.609 1.00 95.56 320 PRO A N 1
ATOM 2570 C CA . PRO A 1 320 ? 19.901 12.420 -10.061 1.00 95.56 320 PRO A CA 1
ATOM 2571 C C . PRO A 1 320 ? 18.605 12.613 -9.262 1.00 95.56 320 PRO A C 1
ATOM 2573 O O . PRO A 1 320 ? 17.532 12.182 -9.699 1.00 95.56 320 PRO A O 1
ATOM 2576 N N . ASP A 1 321 ? 18.728 13.273 -8.107 1.00 93.62 321 ASP A N 1
ATOM 2577 C CA . ASP A 1 321 ? 17.648 13.572 -7.155 1.00 93.62 321 ASP A CA 1
ATOM 2578 C C . ASP A 1 321 ? 17.008 12.337 -6.485 1.00 93.62 321 ASP A C 1
ATOM 2580 O O . ASP A 1 321 ? 15.966 12.457 -5.842 1.00 93.62 321 ASP A O 1
ATOM 2584 N N . PHE A 1 322 ? 17.593 11.137 -6.604 1.00 95.00 322 PHE A N 1
ATOM 2585 C CA . PHE A 1 322 ? 16.974 9.917 -6.072 1.00 95.00 322 PHE A CA 1
ATOM 2586 C C . PHE A 1 322 ? 16.704 9.984 -4.565 1.00 95.00 322 PHE A C 1
ATOM 2588 O O . PHE A 1 322 ? 15.561 9.793 -4.156 1.00 95.00 322 PHE A O 1
ATOM 2595 N N . ASP A 1 323 ? 17.719 10.293 -3.753 1.00 91.50 323 ASP A N 1
ATOM 2596 C CA . ASP A 1 323 ? 17.602 10.293 -2.285 1.00 91.50 323 ASP A CA 1
ATOM 2597 C C . ASP A 1 323 ? 16.631 11.369 -1.758 1.00 91.50 323 ASP A C 1
ATOM 2599 O O . ASP A 1 323 ? 16.082 11.229 -0.664 1.00 91.50 323 ASP A O 1
ATOM 2603 N N . ASP A 1 324 ? 16.370 12.415 -2.549 1.00 90.50 324 ASP A N 1
ATOM 2604 C CA . ASP A 1 324 ? 15.400 13.462 -2.214 1.00 90.50 324 ASP A CA 1
ATOM 2605 C C . ASP A 1 324 ? 13.964 13.085 -2.613 1.00 90.50 324 ASP A C 1
ATOM 2607 O O . ASP A 1 324 ? 12.998 13.616 -2.059 1.00 90.50 324 ASP A O 1
ATOM 2611 N N . GLN A 1 325 ? 13.798 12.187 -3.592 1.00 93.12 325 GLN A N 1
ATOM 2612 C CA . GLN A 1 325 ? 12.508 11.929 -4.242 1.00 93.12 325 GLN A CA 1
ATOM 2613 C C . GLN A 1 325 ? 11.977 10.503 -4.051 1.00 93.12 325 GLN A C 1
ATOM 2615 O O . GLN A 1 325 ? 10.784 10.267 -4.264 1.00 93.12 325 GLN A O 1
ATOM 2620 N N . ALA A 1 326 ? 12.810 9.544 -3.662 1.00 93.50 326 ALA A N 1
ATOM 2621 C CA . ALA A 1 326 ? 12.434 8.145 -3.531 1.00 93.50 326 ALA A CA 1
ATOM 2622 C C . ALA A 1 326 ? 13.154 7.464 -2.364 1.00 93.50 326 ALA A C 1
ATOM 2624 O O . ALA A 1 326 ? 14.175 7.923 -1.867 1.00 93.50 326 ALA A O 1
ATOM 2625 N N . VAL A 1 327 ? 12.603 6.333 -1.927 1.00 90.25 327 VAL A N 1
ATOM 2626 C CA . VAL A 1 327 ? 13.220 5.484 -0.903 1.00 90.25 327 VAL A CA 1
ATOM 2627 C C . VAL A 1 327 ? 13.398 4.069 -1.422 1.00 90.25 327 VAL A C 1
ATOM 2629 O O . VAL A 1 327 ? 12.532 3.547 -2.124 1.00 90.25 327 VAL A O 1
ATOM 2632 N N . VAL A 1 328 ? 14.494 3.418 -1.045 1.00 90.62 328 VAL A N 1
ATOM 2633 C CA . VAL A 1 328 ? 14.745 2.004 -1.336 1.00 90.62 328 VAL A CA 1
ATOM 2634 C C . VAL A 1 328 ? 14.734 1.202 -0.041 1.00 90.62 328 VAL A C 1
ATOM 2636 O O . VAL A 1 328 ? 15.345 1.598 0.944 1.00 90.62 328 VAL A O 1
ATOM 2639 N N . ASN A 1 329 ? 14.009 0.087 -0.044 1.00 85.50 329 ASN A N 1
ATOM 2640 C CA . ASN A 1 329 ? 13.947 -0.871 1.050 1.00 85.50 329 ASN A CA 1
ATOM 2641 C C . ASN A 1 329 ? 14.226 -2.266 0.499 1.00 85.50 329 ASN A C 1
ATOM 2643 O O . ASN A 1 329 ? 13.707 -2.652 -0.553 1.00 85.50 329 ASN A O 1
ATOM 2647 N N . VAL A 1 330 ? 15.002 -3.044 1.237 1.00 82.94 330 VAL A N 1
ATOM 2648 C CA . VAL A 1 330 ? 15.322 -4.423 0.885 1.00 82.94 330 VAL A CA 1
ATOM 2649 C C . VAL A 1 330 ? 14.432 -5.346 1.709 1.00 82.94 330 VAL A C 1
ATOM 2651 O O . VAL A 1 330 ? 14.129 -5.076 2.867 1.00 82.94 330 VAL A O 1
ATOM 2654 N N . SER A 1 331 ? 13.914 -6.408 1.104 1.00 80.19 331 SER A N 1
ATOM 2655 C CA . SER A 1 331 ? 13.082 -7.382 1.803 1.00 80.19 331 SER A CA 1
ATOM 2656 C C . SER A 1 331 ? 13.546 -8.796 1.486 1.00 80.19 331 SER A C 1
ATOM 2658 O O . SER A 1 331 ? 13.609 -9.146 0.302 1.00 80.19 331 SER A O 1
ATOM 2660 N N . PRO A 1 332 ? 13.802 -9.634 2.507 1.00 77.06 332 PRO A N 1
ATOM 2661 C CA . PRO A 1 332 ? 14.008 -11.050 2.269 1.00 77.06 332 PRO A CA 1
ATOM 2662 C C . PRO A 1 332 ? 12.717 -11.655 1.716 1.00 77.06 332 PRO A C 1
ATOM 2664 O O . PRO A 1 332 ? 11.603 -11.263 2.092 1.00 77.06 332 PRO A O 1
ATOM 2667 N N . LEU A 1 333 ? 12.849 -12.644 0.836 1.00 74.19 333 LEU A N 1
ATOM 2668 C CA . LEU A 1 333 ? 11.737 -13.553 0.592 1.00 74.19 333 LEU A CA 1
ATOM 2669 C C . LEU A 1 333 ? 11.417 -14.311 1.876 1.00 74.19 333 LEU A C 1
ATOM 2671 O O . LEU A 1 333 ? 12.320 -14.662 2.628 1.00 74.19 333 LEU A O 1
ATOM 2675 N N . LEU A 1 334 ? 10.131 -14.558 2.111 1.00 62.78 334 LEU A N 1
ATOM 2676 C CA . LEU A 1 334 ? 9.637 -15.421 3.178 1.00 62.78 334 LEU A CA 1
ATOM 2677 C C . LEU A 1 334 ? 9.025 -16.656 2.522 1.00 62.78 334 LEU A C 1
ATOM 2679 O O . LEU A 1 334 ? 8.273 -16.533 1.553 1.00 62.78 334 LEU A O 1
ATOM 2683 N N . GLU A 1 335 ? 9.336 -17.846 3.029 1.00 53.72 335 GLU A N 1
ATOM 2684 C CA . GLU A 1 335 ? 8.658 -19.052 2.567 1.00 53.72 335 GLU A CA 1
ATOM 2685 C C . GLU A 1 335 ? 7.222 -19.049 3.093 1.00 53.72 335 GLU A C 1
ATOM 2687 O O . GLU A 1 335 ? 6.974 -18.876 4.287 1.00 53.72 335 GLU A O 1
ATOM 2692 N N . PHE A 1 336 ? 6.257 -19.310 2.216 1.00 49.09 336 PHE A N 1
ATOM 2693 C CA . PHE A 1 336 ? 4.880 -19.518 2.643 1.00 49.09 336 PHE A CA 1
ATOM 2694 C C . PHE A 1 336 ? 4.728 -20.906 3.291 1.00 49.09 336 PHE A C 1
ATOM 2696 O O . PHE A 1 336 ? 5.296 -21.905 2.836 1.00 49.09 336 PHE A O 1
ATOM 2703 N N . SER A 1 337 ? 3.966 -20.987 4.385 1.00 45.38 337 SER A N 1
ATOM 2704 C CA . SER A 1 337 ? 3.451 -22.262 4.899 1.00 45.38 337 SER A CA 1
ATOM 2705 C C . SER A 1 337 ? 2.318 -22.761 3.985 1.00 45.38 337 SER A C 1
ATOM 2707 O O . SER A 1 337 ? 1.527 -21.931 3.525 1.00 45.38 337 SER A O 1
ATOM 2709 N N . PRO A 1 338 ? 2.174 -24.084 3.750 1.00 38.53 338 PRO A N 1
ATOM 2710 C CA . PRO A 1 338 ? 1.101 -24.655 2.923 1.00 38.53 338 PRO A CA 1
ATOM 2711 C C . PRO A 1 338 ? -0.320 -24.211 3.313 1.00 38.53 338 PRO A C 1
ATOM 2713 O O . PRO A 1 338 ? -1.215 -24.215 2.473 1.00 38.53 338 PRO A O 1
ATOM 2716 N N . ASN A 1 339 ? -0.526 -23.789 4.566 1.00 40.03 339 ASN A N 1
ATOM 2717 C CA . ASN A 1 339 ? -1.837 -23.426 5.113 1.00 40.03 339 ASN A CA 1
ATOM 2718 C C . ASN A 1 339 ? -2.104 -21.910 5.191 1.00 40.03 339 ASN A C 1
ATOM 2720 O O . ASN A 1 339 ? -3.072 -21.507 5.830 1.00 40.03 339 ASN A O 1
ATOM 2724 N N . TYR A 1 340 ? -1.266 -21.052 4.591 1.00 44.78 340 TYR A N 1
ATOM 2725 C CA . TYR A 1 340 ? -1.377 -19.579 4.692 1.00 44.78 340 TYR A CA 1
ATOM 2726 C C . TYR A 1 340 ? -1.390 -19.029 6.132 1.00 44.78 340 TYR A C 1
ATOM 2728 O O . TYR A 1 340 ? -1.708 -17.859 6.362 1.00 44.78 340 TYR A O 1
ATOM 2736 N N . GLU A 1 341 ? -1.006 -19.837 7.118 1.00 38.44 341 GLU A N 1
ATOM 2737 C CA . GLU A 1 341 ? -0.634 -19.332 8.429 1.00 38.44 341 GLU A CA 1
ATOM 2738 C C . GLU A 1 341 ? 0.755 -18.709 8.292 1.00 38.44 341 GLU A C 1
ATOM 2740 O O . GLU A 1 341 ? 1.739 -19.401 8.034 1.00 38.44 341 GLU A O 1
ATOM 2745 N N . PHE A 1 342 ? 0.820 -17.378 8.392 1.00 40.75 342 PHE A N 1
ATOM 2746 C CA . PHE A 1 342 ? 2.077 -16.641 8.492 1.00 40.75 342 PHE A CA 1
ATOM 2747 C C . PHE A 1 342 ? 2.740 -16.986 9.830 1.00 40.75 342 PHE A C 1
ATOM 2749 O O . PHE A 1 342 ? 2.551 -16.296 10.832 1.00 40.75 342 PHE A O 1
ATOM 2756 N N . ASP A 1 343 ? 3.477 -18.089 9.843 1.00 39.03 343 ASP A N 1
ATOM 2757 C CA . ASP A 1 343 ? 4.290 -18.519 10.967 1.00 39.03 343 ASP A CA 1
ATOM 2758 C C . ASP A 1 343 ? 5.745 -18.078 10.757 1.00 39.03 343 ASP A C 1
ATOM 2760 O O . ASP A 1 343 ? 6.522 -18.734 10.068 1.00 39.03 343 ASP A O 1
ATOM 2764 N N . PHE A 1 344 ? 6.106 -16.933 11.339 1.00 39.62 344 PHE A N 1
ATOM 2765 C CA . PHE A 1 344 ? 7.493 -16.459 11.359 1.00 39.62 344 PHE A CA 1
ATOM 2766 C C . PHE A 1 344 ? 8.393 -17.296 12.282 1.00 39.62 344 PHE A C 1
ATOM 2768 O O . PHE A 1 344 ? 9.608 -17.228 12.125 1.00 39.62 344 PHE A O 1
ATOM 2775 N N . GLU A 1 345 ? 7.848 -18.079 13.229 1.00 40.25 345 GLU A N 1
ATOM 2776 C CA . GLU A 1 345 ? 8.676 -18.906 14.126 1.00 40.25 345 GLU A CA 1
ATOM 2777 C C . GLU A 1 345 ? 9.278 -20.114 13.382 1.00 40.25 345 GLU A C 1
ATOM 2779 O O . GLU A 1 345 ? 10.293 -20.645 13.828 1.00 40.25 345 GLU A O 1
ATOM 2784 N N . SER A 1 346 ? 8.715 -20.513 12.231 1.00 40.19 346 SER A N 1
ATOM 2785 C CA . SER A 1 346 ? 9.164 -21.690 11.471 1.00 40.19 346 SER A CA 1
ATOM 2786 C C . SER A 1 346 ? 9.803 -21.414 10.104 1.00 40.19 346 SER A C 1
ATOM 2788 O O . SER A 1 346 ? 10.286 -22.362 9.485 1.00 40.19 346 SER A O 1
ATOM 2790 N N . LYS A 1 347 ? 9.839 -20.165 9.609 1.00 45.31 347 LYS A N 1
ATOM 2791 C CA . LYS A 1 347 ? 10.273 -19.876 8.225 1.00 45.31 347 LYS A CA 1
ATOM 2792 C C . LYS A 1 347 ? 10.999 -18.533 8.044 1.00 45.31 347 LYS A C 1
ATOM 2794 O O . LYS A 1 347 ? 10.471 -17.612 7.426 1.00 45.31 347 LYS A O 1
ATOM 2799 N N . MET A 1 348 ? 12.261 -18.451 8.475 1.00 43.53 348 MET A N 1
ATOM 2800 C CA . MET A 1 348 ? 13.249 -17.785 7.613 1.00 43.53 348 MET A CA 1
ATOM 2801 C C . MET A 1 348 ? 13.548 -18.762 6.469 1.00 43.53 348 MET A C 1
ATOM 2803 O O . MET A 1 348 ? 14.006 -19.868 6.758 1.00 43.53 348 MET A O 1
ATOM 2807 N N . PRO A 1 349 ? 13.279 -18.442 5.198 1.00 44.38 349 PRO A N 1
ATOM 2808 C CA . PRO A 1 349 ? 13.685 -19.334 4.125 1.00 44.38 349 PRO A CA 1
ATOM 2809 C C . PRO A 1 349 ? 15.198 -19.275 3.902 1.00 44.38 349 PRO A C 1
ATOM 2811 O O . PRO A 1 349 ? 15.788 -18.200 3.936 1.00 44.38 349 PRO A O 1
ATOM 2814 N N . ALA A 1 350 ? 15.777 -20.458 3.688 1.00 54.88 350 ALA A N 1
ATOM 2815 C CA . ALA A 1 350 ? 17.088 -20.765 3.106 1.00 54.88 350 ALA A CA 1
ATOM 2816 C C . ALA A 1 350 ? 18.240 -19.747 3.313 1.00 54.88 350 ALA A C 1
ATOM 2818 O O . ALA A 1 350 ? 18.352 -18.767 2.591 1.00 54.88 350 ALA A O 1
ATOM 2819 N N . SER A 1 351 ? 19.144 -20.054 4.256 1.00 65.06 351 SER A N 1
ATOM 2820 C CA . SER A 1 351 ? 20.566 -19.645 4.320 1.00 65.06 351 SER A CA 1
ATOM 2821 C C . SER A 1 351 ? 20.975 -18.331 3.617 1.00 65.06 351 SER A C 1
ATOM 2823 O O . SER A 1 351 ? 21.795 -18.365 2.698 1.00 65.06 351 SER A O 1
ATOM 2825 N N . TYR A 1 352 ? 20.459 -17.177 4.049 1.00 67.94 352 TYR A N 1
ATOM 2826 C CA . TYR A 1 352 ? 21.070 -15.894 3.680 1.00 67.94 352 TYR A CA 1
ATOM 2827 C C . TYR A 1 352 ? 22.469 -15.790 4.305 1.00 67.94 352 TYR A C 1
ATOM 2829 O O . TYR A 1 352 ? 22.685 -16.163 5.461 1.00 67.94 352 TYR A O 1
ATOM 2837 N N . SER A 1 353 ? 23.427 -15.292 3.532 1.00 73.25 353 SER A N 1
ATOM 2838 C CA . SER A 1 353 ? 24.777 -14.970 3.989 1.00 73.25 353 SER A CA 1
ATOM 2839 C C . SER A 1 353 ? 24.773 -13.785 4.964 1.00 73.25 353 SER A C 1
ATOM 2841 O O . SER A 1 353 ? 23.844 -12.980 4.991 1.00 73.25 353 SER A O 1
ATOM 2843 N N . ALA A 1 354 ? 25.845 -13.628 5.747 1.00 71.06 354 ALA A N 1
ATOM 2844 C CA . ALA A 1 354 ? 25.994 -12.482 6.650 1.00 71.06 354 ALA A CA 1
ATOM 2845 C C . ALA A 1 354 ? 25.944 -11.131 5.908 1.00 71.06 354 ALA A C 1
ATOM 2847 O O . ALA A 1 354 ? 25.406 -10.160 6.431 1.00 71.06 354 ALA A O 1
ATOM 2848 N N . GLN A 1 355 ? 26.460 -11.084 4.676 1.00 71.94 355 GLN A N 1
ATOM 2849 C CA . GLN A 1 355 ? 26.395 -9.901 3.819 1.00 71.94 355 GLN A CA 1
ATOM 2850 C C . GLN A 1 355 ? 24.956 -9.574 3.403 1.00 71.94 355 GLN A C 1
ATOM 2852 O O . GLN A 1 355 ? 24.583 -8.409 3.373 1.00 71.94 355 GLN A O 1
ATOM 2857 N N . GLU A 1 356 ? 24.136 -10.585 3.112 1.00 72.69 356 GLU A N 1
ATOM 2858 C CA . GLU A 1 356 ? 22.724 -10.385 2.773 1.00 72.69 356 GLU A CA 1
ATOM 2859 C C . GLU A 1 356 ? 21.902 -9.942 3.978 1.00 72.69 356 GLU A C 1
ATOM 2861 O O . GLU A 1 356 ? 21.047 -9.076 3.839 1.00 72.69 356 GLU A O 1
ATOM 2866 N N . LEU A 1 357 ? 22.188 -10.487 5.163 1.00 71.94 357 LEU A N 1
ATOM 2867 C CA . LEU A 1 357 ? 21.537 -10.049 6.396 1.00 71.94 357 LEU A CA 1
ATOM 2868 C C . LEU A 1 357 ? 21.811 -8.566 6.683 1.00 71.94 357 LEU A C 1
ATOM 2870 O O . LEU A 1 357 ? 20.884 -7.849 7.041 1.00 71.94 357 LEU A O 1
ATOM 2874 N N . ALA A 1 358 ? 23.031 -8.089 6.416 1.00 73.00 358 ALA A N 1
ATOM 2875 C CA . ALA A 1 358 ? 23.392 -6.678 6.563 1.00 73.00 358 ALA A CA 1
ATOM 2876 C C . ALA A 1 358 ? 22.666 -5.735 5.580 1.00 73.00 358 ALA A C 1
ATOM 2878 O O . ALA A 1 358 ? 22.667 -4.530 5.798 1.00 73.00 358 ALA A O 1
ATOM 2879 N N . LEU A 1 359 ? 22.055 -6.251 4.504 1.00 71.06 359 LEU A N 1
ATOM 2880 C CA . LEU A 1 359 ? 21.208 -5.449 3.607 1.00 71.06 359 LEU A CA 1
ATOM 2881 C C . LEU A 1 359 ? 19.795 -5.232 4.165 1.00 71.06 359 LEU A C 1
ATOM 2883 O O . LEU A 1 359 ? 19.056 -4.404 3.630 1.00 71.06 359 LEU A O 1
ATOM 2887 N N . PHE A 1 360 ? 19.385 -6.024 5.159 1.00 66.94 360 PHE A N 1
ATOM 2888 C CA . PHE A 1 360 ? 18.045 -5.975 5.748 1.00 66.94 360 PHE A CA 1
ATOM 2889 C C . PHE A 1 360 ? 17.981 -5.149 7.043 1.00 66.94 360 PHE A C 1
ATOM 2891 O O . PHE A 1 360 ? 16.871 -4.863 7.500 1.00 66.94 360 PHE A O 1
ATOM 2898 N N . ASP A 1 361 ? 19.141 -4.801 7.608 1.00 51.44 361 ASP A N 1
ATOM 2899 C CA . ASP A 1 361 ? 19.324 -3.910 8.764 1.00 51.44 361 ASP A CA 1
ATOM 2900 C C . ASP A 1 361 ? 19.355 -2.433 8.329 1.00 51.44 361 ASP A C 1
ATOM 2902 O O . ASP A 1 361 ? 18.807 -1.588 9.080 1.00 51.44 361 ASP A O 1
#

Secondary structure (DSSP, 8-state):
-----------------S--EEEE-TTSEEEEE-HHHHHHTT----TTSEE-BTTTEEEE-TTSEEESSTT-TT-EEEETTSTT-----S-EE---SS---HHHHTS-EESSGGGHHHHHT--PEE-SSPPPS---EEEETTTTTS-SEEEEEE--SB-S---TTS-TTT-BSSPPPPPHHHHHHHHHHHIIIIITT--EEEEEESS-GGGSTTHHHHHHHHHHPPPTT-TT-PPEEEEEE-S-S-HHHHHHHTTT-EEEEEEETTT--HHHHHHHHHHHHHHHHH-GGGTTS-EEEEEEEPTT-HHHHHHHHHHHHTSTTHHHH-EEEEEE--PPPTT----TTT---S---HHHHTTT-

Sequence (361 aa):
MSASSDDTGALRGSRATNKSIRMINEQGESFSYSAEELMARGLNRWRGWHCTAGVENMYITHDGSIYGSVCREGGFIGNVFEVNFYNRMKYVKCTRRFCTCGTDMALRKFKRLKNRYQAYHITPVEVEQEPARDYVAVQNFYQNEIPAKQVLWDLGRRCNYACSYCPPATSNRFEAHKSLGSLTHAMTNIENSFLKGDLCKFIFGGGEPTMNPDFLDFVREVHGRVPVKSPKENHWIHVTTNGSRLPEYYLDLIRYAGLTFSVHFEFYNKEKFLAVIGSLVQAKAKEPNLQYRYIGIRIMVQPGRGEEAQSLIDDLKSLPDFDDQAVVNVSPLLEFSPNYEFDFESKMPASYSAQELALFD

Foldseek 3Di:
DDDPLPDAPDPPDDDDDLQFKWFAAPVQATDTHHLVRCVVVVVQFQQQKWWCQLQQEWEQEQQQWIASDPLSQVHTQAGLLDAQSADDNGTGRDHDRGDDDRVRSQTKIFNDPVCVCSRQPRPGHYDPDDDDSRTGIMHGNCNVPAFSHEYEYQQHQAAPDDAPQDDPRQHDNDDDGDDLVSLVSSVVRCCVRHCVLTAYEYEYHTHAQLPRPCNLVSLVVQQPDARNVHNSHGHAYEYEHQLPDALVSVLSSLLRYAYEHEHRPVDDDLVRSLNNLLSLLVCCVVDVSSQPRAYEYEYADEAPCLVVVVVSVVSQVPRPNNVSRYYYAYDYRWHADPVNPPDPVPIPPDDHDPSSVVSHD

pLDDT: mean 84.21, std 17.78, range [21.42, 98.69]